Protein AF-A0A9W4T0S7-F1 (afdb_monomer_lite)

Sequence (302 aa):
MSDDDVAVQFTYEDWLTEDKSKLLFKGKTYNGCEIVIKFTQRYNVKAHHLCAKKNFAQKLFYVSNINLGGWYMIVMKYINVETLQTANITKEEYDVLKNIQEAIDTLHTNDIIFGDLHSLNIMIEKVHGKLQVMLIDFGWAGIHQKDCYTPIINPEIKWASGAEGNALIHKDHDLHWLELSGNFSCQEALELEEETSDCHLEALEVAKQWRIRQSKEKDDNLEKALKQIELLENVVSQQNYLADKQLQELPTLPKKENKYKLLTNKVKNRIKSNNDYNDIAYICVECKKALDDNALPYCSDC

Secondary structure (DSSP, 8-state):
--STT----EEEEEESSS-GGG-EEEEEETTS-EEEEEEES---HHHHHHHHHTTSSPPEEEE-SS-SSS-EEEEEE-----BTTT---SSSHHHHHHHHHHHHHHHHTTTEE----SGGGEEEEEETTEEEEEE--TTS-EETTTSB--S---TTS-PPTT--TTPBP-HHHHHHHHHHHHHHHHHHHHHHHTTTHHHHHHHHHHHHHHHHHHHHHHHHHHHHHHHHHHHHHHHHHHHHHHHTTT----PPPPTTHHHHHHHHHHHHHHHHS-----------THHHHHHHTT-----TT-

pLDDT: mean 71.04, std 23.52, range [30.84, 98.12]

Foldseek 3Di:
DDPAPDDFAKDWDAAPDPPCVQQWTWIATPVGFIKIKGKDLAADPVLQVLCVVVPQAFAWDDWDPDCPVSIIITITGDDPFDFQVPDDDDPCLVVVLVLLVVSLVSQVVVQKGQLPDDRRQWTWDQDPNHIHIHGHDSRQIDGAQPDFGAQDDDPVDPFDVQNHRRGGDHSVRSVVRSVVSVVVVVVVVVVVVVVVVVVVVVVVVVVVVVVVVVVVVVVVVVVVVVVVVVVVVVVVVVVVVVVVVPDDDDDDDDPCPVVVVVVVVVVVVVVVPPPDPDDDDDDDPVVVVCVVVVHDDPDPPD

Structure (mmCIF, N/CA/C/O backbone):
data_AF-A0A9W4T0S7-F1
#
_entry.id   AF-A0A9W4T0S7-F1
#
loop_
_atom_site.group_PDB
_atom_site.id
_atom_site.type_symbol
_atom_site.label_atom_id
_atom_site.label_alt_id
_atom_site.label_comp_id
_atom_site.label_asym_id
_atom_site.label_entity_id
_atom_site.label_seq_id
_atom_site.pdbx_PDB_ins_code
_atom_site.Cartn_x
_atom_site.Cartn_y
_atom_site.Cartn_z
_atom_site.occupancy
_atom_site.B_iso_or_equiv
_atom_site.auth_seq_id
_atom_site.auth_comp_id
_atom_site.auth_asym_id
_atom_site.auth_atom_id
_atom_site.pdbx_PDB_model_num
ATOM 1 N N . MET A 1 1 ? -9.559 -14.571 -24.838 1.00 30.84 1 MET A N 1
ATOM 2 C CA . MET A 1 1 ? -9.141 -13.224 -25.267 1.00 30.84 1 MET A CA 1
ATOM 3 C C . MET A 1 1 ? -8.949 -12.453 -23.980 1.00 30.84 1 MET A C 1
ATOM 5 O O . MET A 1 1 ? -9.917 -12.333 -23.244 1.00 30.84 1 MET A O 1
ATOM 9 N N . SER A 1 2 ? -7.706 -12.157 -23.609 1.00 34.91 2 SER A N 1
ATOM 10 C CA . SER A 1 2 ? -7.388 -11.426 -22.381 1.00 34.91 2 SER A CA 1
ATOM 11 C C . SER A 1 2 ? -7.738 -9.949 -22.564 1.00 34.91 2 SER A C 1
ATOM 13 O O . SER A 1 2 ? -7.486 -9.394 -23.631 1.00 34.91 2 SER A O 1
ATOM 15 N N . ASP A 1 3 ? -8.312 -9.325 -21.538 1.00 41.59 3 ASP A N 1
ATOM 16 C CA . ASP A 1 3 ? -8.685 -7.898 -21.473 1.00 41.59 3 ASP A CA 1
ATOM 17 C C . ASP A 1 3 ? -7.467 -6.935 -21.474 1.00 41.59 3 ASP A C 1
ATOM 19 O O . ASP A 1 3 ? -7.583 -5.767 -21.108 1.00 41.59 3 ASP A O 1
ATOM 23 N N . ASP A 1 4 ? -6.282 -7.400 -21.878 1.00 44.47 4 ASP A N 1
ATOM 24 C CA . ASP A 1 4 ? -4.993 -6.800 -21.501 1.00 44.47 4 ASP A CA 1
ATOM 25 C C . ASP A 1 4 ? -4.430 -5.763 -22.494 1.00 44.47 4 ASP A C 1
ATOM 27 O O . ASP A 1 4 ? -3.321 -5.282 -22.292 1.00 44.47 4 ASP A O 1
ATOM 31 N N . ASP A 1 5 ? -5.178 -5.363 -23.528 1.00 51.50 5 ASP A N 1
ATOM 32 C CA . ASP A 1 5 ? -4.724 -4.372 -24.527 1.00 51.50 5 ASP A CA 1
ATOM 33 C C . ASP A 1 5 ? -5.717 -3.207 -24.707 1.00 51.50 5 ASP A C 1
ATOM 35 O O . ASP A 1 5 ? -5.972 -2.708 -25.807 1.00 51.50 5 ASP A O 1
ATOM 39 N N . VAL A 1 6 ? -6.311 -2.734 -23.608 1.00 64.44 6 VAL A N 1
ATOM 40 C CA . VAL A 1 6 ? -7.104 -1.498 -23.644 1.00 64.44 6 VAL A CA 1
ATOM 41 C C . VAL A 1 6 ? -6.156 -0.300 -23.658 1.00 64.44 6 VAL A C 1
ATOM 43 O O . VAL A 1 6 ? -5.566 0.066 -22.644 1.00 64.44 6 VAL A O 1
ATOM 46 N N . ALA A 1 7 ? -6.026 0.341 -24.820 1.00 74.50 7 ALA A N 1
ATOM 47 C CA . ALA A 1 7 ? -5.286 1.589 -24.948 1.00 74.50 7 ALA A CA 1
ATOM 48 C C . ALA A 1 7 ? -5.909 2.681 -24.056 1.00 74.50 7 ALA A C 1
ATOM 50 O O . ALA A 1 7 ? -7.060 3.080 -24.250 1.00 74.50 7 ALA A O 1
ATOM 51 N N . VAL A 1 8 ? -5.140 3.197 -23.093 1.00 80.44 8 VAL A N 1
ATOM 52 C CA . VAL A 1 8 ? -5.561 4.315 -22.238 1.00 80.44 8 VAL A CA 1
ATOM 53 C C . VAL A 1 8 ? -5.099 5.626 -22.875 1.00 80.44 8 VAL A C 1
ATOM 55 O O . VAL A 1 8 ? -3.912 5.938 -22.876 1.00 80.44 8 VAL A O 1
ATOM 58 N N . GLN A 1 9 ? -6.038 6.399 -23.425 1.00 90.81 9 GLN A N 1
ATOM 59 C CA . GLN A 1 9 ? -5.768 7.727 -23.990 1.00 90.81 9 GLN A CA 1
ATOM 60 C C . GLN A 1 9 ? -5.978 8.820 -22.938 1.00 90.81 9 GLN A C 1
ATOM 62 O O . GLN A 1 9 ? -7.044 8.904 -22.319 1.00 90.81 9 GLN A O 1
ATOM 67 N N . PHE A 1 10 ? -4.966 9.664 -22.743 1.00 93.75 10 PHE A N 1
ATOM 68 C CA . PHE A 1 10 ? -4.975 10.722 -21.736 1.00 93.75 10 PHE A CA 1
ATOM 69 C C . PHE A 1 10 ? -4.080 11.907 -22.114 1.00 93.75 10 PHE A C 1
ATOM 71 O O . PHE A 1 10 ? -3.262 11.826 -23.030 1.00 93.75 10 PHE A O 1
ATOM 78 N N . THR A 1 11 ? -4.242 13.011 -21.388 1.00 95.06 11 THR A N 1
ATOM 79 C CA . THR A 1 11 ? -3.363 14.184 -21.413 1.00 95.06 11 THR A CA 1
ATOM 80 C C . THR A 1 11 ? -2.713 14.389 -20.047 1.00 95.06 11 THR A C 1
ATOM 82 O O . THR A 1 11 ? -3.340 14.133 -19.018 1.00 95.06 11 THR A O 1
ATOM 85 N N . TYR A 1 12 ? -1.470 14.870 -20.035 1.00 95.44 12 TYR A N 1
ATOM 86 C CA . TYR A 1 12 ? -0.822 15.365 -18.818 1.00 95.44 12 TYR A CA 1
ATOM 87 C C . TYR A 1 12 ? -1.411 16.726 -18.439 1.00 95.44 12 TYR A C 1
ATOM 89 O O . TYR A 1 12 ? -1.651 17.548 -19.323 1.00 95.44 12 TYR A O 1
ATOM 97 N N . GLU A 1 13 ? -1.638 16.952 -17.147 1.00 93.69 13 GLU A N 1
ATOM 98 C CA . GLU A 1 13 ? -2.095 18.242 -16.619 1.00 93.69 13 GLU A CA 1
ATOM 99 C C . GLU A 1 13 ? -0.954 18.956 -15.889 1.00 93.69 13 GLU A C 1
ATOM 101 O O . GLU A 1 13 ? -0.558 20.041 -16.305 1.00 93.69 13 GLU A O 1
ATOM 106 N N . ASP A 1 14 ? -0.389 18.334 -14.848 1.00 94.12 14 ASP A N 1
ATOM 107 C CA . ASP A 1 14 ? 0.721 18.898 -14.069 1.00 94.12 14 ASP A CA 1
ATOM 108 C C . ASP A 1 14 ? 1.488 17.804 -13.298 1.00 94.12 14 ASP A C 1
ATOM 110 O O . ASP A 1 14 ? 1.123 16.623 -13.311 1.00 94.12 14 ASP A O 1
ATOM 114 N N . TRP A 1 15 ? 2.556 18.187 -12.604 1.00 95.50 15 TRP A N 1
ATOM 115 C CA . TRP A 1 15 ? 3.200 17.375 -11.577 1.00 95.50 15 TRP A CA 1
ATOM 116 C C . TRP A 1 15 ? 2.245 17.146 -10.405 1.00 95.50 15 TRP A C 1
ATOM 118 O O . TRP A 1 15 ? 1.549 18.055 -9.963 1.00 95.50 15 TRP A O 1
ATOM 128 N N . LEU A 1 16 ? 2.224 15.922 -9.875 1.00 90.81 16 LEU A N 1
ATOM 129 C CA . LEU A 1 16 ? 1.388 15.602 -8.714 1.00 90.81 16 LEU A CA 1
ATOM 130 C C . LEU A 1 16 ? 2.001 16.111 -7.398 1.00 90.81 16 LEU A C 1
ATOM 132 O O . LEU A 1 16 ? 1.306 16.276 -6.403 1.00 90.81 16 LEU A O 1
ATOM 136 N N . THR A 1 17 ? 3.316 16.314 -7.383 1.00 86.94 17 THR A N 1
ATOM 137 C CA . THR A 1 17 ? 4.097 16.700 -6.208 1.00 86.94 17 THR A CA 1
ATOM 138 C C . THR A 1 17 ? 5.183 17.689 -6.613 1.00 86.94 17 THR A C 1
ATOM 140 O O . THR A 1 17 ? 5.675 17.655 -7.742 1.00 86.94 17 THR A O 1
ATOM 143 N N . GLU A 1 18 ? 5.575 18.559 -5.684 1.00 88.56 18 GLU A N 1
ATOM 144 C CA . GLU A 1 18 ? 6.704 19.475 -5.868 1.00 88.56 18 GLU A CA 1
ATOM 145 C C . GLU A 1 18 ? 8.039 18.726 -6.016 1.00 88.56 18 GLU A C 1
ATOM 147 O O . GLU A 1 18 ? 8.942 19.191 -6.717 1.00 88.56 18 GLU A O 1
ATOM 152 N N . ASP A 1 19 ? 8.151 17.535 -5.416 1.00 86.81 19 ASP A N 1
ATOM 153 C CA . ASP A 1 19 ? 9.318 16.668 -5.553 1.00 86.81 19 ASP A CA 1
ATOM 154 C C . AS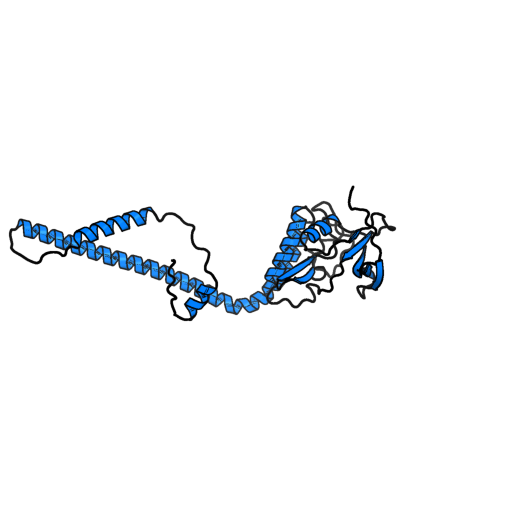P A 1 19 ? 9.303 15.928 -6.898 1.00 86.81 19 ASP A C 1
ATOM 156 O O . ASP A 1 19 ? 8.831 14.795 -7.046 1.00 86.81 19 ASP A O 1
ATOM 160 N N . LYS A 1 20 ? 9.883 16.583 -7.902 1.00 88.69 20 LYS A N 1
ATOM 161 C CA . LYS A 1 20 ? 9.979 16.066 -9.272 1.00 88.69 20 LYS A CA 1
ATOM 162 C C . LYS A 1 20 ? 10.812 14.788 -9.393 1.00 88.69 20 LYS A C 1
ATOM 164 O O . LYS A 1 20 ? 10.709 14.113 -10.417 1.00 88.69 20 LYS A O 1
ATOM 169 N N . SER A 1 21 ? 11.598 14.414 -8.377 1.00 86.19 21 SER A N 1
ATOM 170 C CA . SER A 1 21 ? 12.357 13.157 -8.394 1.00 86.19 21 SER A CA 1
ATOM 171 C C . SER A 1 21 ? 11.451 11.920 -8.351 1.00 86.19 21 SER A C 1
ATOM 173 O O . SER A 1 21 ? 11.836 10.862 -8.848 1.00 86.19 21 SER A O 1
ATOM 175 N N . LYS A 1 22 ? 10.214 12.061 -7.850 1.00 85.88 22 LYS A N 1
ATOM 176 C CA . LYS A 1 22 ? 9.231 10.9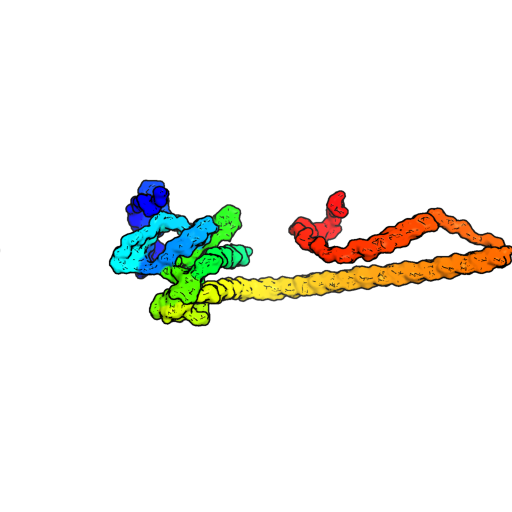68 -7.766 1.00 85.88 22 LYS A CA 1
ATOM 177 C C . LYS A 1 22 ? 8.596 10.590 -9.105 1.00 85.88 22 LYS A C 1
ATOM 179 O O . LYS A 1 22 ? 7.952 9.546 -9.182 1.00 85.88 22 LYS A O 1
ATOM 184 N N . LEU A 1 23 ? 8.749 11.426 -10.140 1.00 93.25 23 LEU A N 1
ATOM 185 C CA . LEU A 1 23 ? 8.193 11.206 -11.484 1.00 93.25 23 LEU A CA 1
ATOM 186 C C . LEU A 1 23 ? 6.692 10.849 -11.470 1.00 93.25 23 LEU A C 1
ATOM 188 O O . LEU A 1 23 ? 6.244 9.916 -12.145 1.00 93.25 23 LEU A O 1
ATOM 192 N N . LEU A 1 24 ? 5.931 11.603 -10.672 1.00 94.38 24 LEU A N 1
ATOM 193 C CA . LEU A 1 24 ? 4.484 11.484 -10.517 1.00 94.38 24 LEU A CA 1
ATOM 194 C C . LEU A 1 24 ? 3.778 12.669 -11.174 1.00 94.38 24 LEU A C 1
ATOM 196 O O . LEU A 1 24 ? 4.042 13.827 -10.845 1.00 94.38 24 LEU A O 1
ATOM 200 N N . PHE A 1 25 ? 2.833 12.366 -12.054 1.00 95.88 25 PHE A N 1
ATOM 201 C CA . PHE A 1 25 ? 2.077 13.348 -12.820 1.00 95.88 25 PHE A CA 1
ATOM 202 C C . PHE A 1 25 ? 0.582 13.139 -12.617 1.00 95.88 25 PHE A C 1
ATOM 204 O O . PHE A 1 25 ? 0.107 12.003 -12.550 1.00 95.88 25 PHE A O 1
ATOM 211 N N . LYS A 1 26 ? -0.161 14.241 -12.572 1.00 96.25 26 LYS A N 1
ATOM 212 C CA . LYS A 1 26 ? -1.612 14.240 -12.704 1.00 96.25 26 LYS A CA 1
ATOM 213 C C . LYS A 1 26 ? -1.974 14.346 -14.182 1.00 96.25 26 LYS A C 1
ATOM 215 O O . LYS A 1 26 ? -1.338 15.070 -14.952 1.00 96.25 26 LYS A O 1
ATOM 220 N N . GLY A 1 27 ? -3.001 13.617 -14.586 1.00 96.38 27 GLY A N 1
ATOM 221 C CA . GLY A 1 27 ? -3.538 13.701 -15.931 1.00 96.38 27 GLY A CA 1
ATOM 222 C C . GLY A 1 27 ? -5.023 13.408 -15.973 1.00 96.38 27 GLY A C 1
ATOM 223 O O . GLY A 1 27 ? -5.659 13.087 -14.965 1.00 96.38 27 GLY A O 1
ATOM 224 N N . LYS A 1 28 ? -5.564 13.468 -17.184 1.00 96.31 28 LYS A N 1
ATOM 225 C CA . LYS A 1 28 ? -6.975 13.219 -17.441 1.00 96.31 28 LYS A CA 1
ATOM 226 C C . LYS A 1 28 ? -7.145 12.375 -18.688 1.00 96.31 28 LYS A C 1
ATOM 228 O O . LYS A 1 28 ? -6.586 12.655 -19.745 1.00 96.31 28 LYS A O 1
ATOM 233 N N . THR A 1 29 ? -7.912 11.309 -18.548 1.00 93.12 29 THR A N 1
ATOM 234 C CA . THR A 1 29 ? -8.311 10.449 -19.666 1.00 93.12 29 THR A CA 1
ATOM 235 C C . THR A 1 29 ? -9.334 11.155 -20.554 1.00 93.12 29 THR A C 1
ATOM 237 O O . THR A 1 29 ? -10.031 12.072 -20.117 1.00 93.12 29 THR A O 1
ATOM 240 N N . TYR A 1 30 ? -9.463 10.726 -21.810 1.00 89.62 30 TYR A N 1
ATOM 241 C CA . TYR A 1 30 ? -10.347 11.398 -22.779 1.00 89.62 30 TYR A CA 1
ATOM 242 C C . TYR A 1 30 ? -11.839 11.271 -22.428 1.00 89.62 30 TYR A C 1
ATOM 244 O O . TYR A 1 30 ? -12.646 12.094 -22.850 1.00 89.62 30 TYR A O 1
ATOM 252 N N . ASN A 1 31 ? -12.209 10.279 -21.614 1.00 88.50 31 ASN A N 1
ATOM 253 C CA . ASN A 1 31 ? -13.557 10.139 -21.056 1.00 88.50 31 ASN A CA 1
ATOM 254 C C . ASN A 1 31 ? -13.765 10.954 -19.758 1.00 88.50 31 ASN A C 1
ATOM 256 O O . ASN A 1 31 ? -14.828 10.874 -19.147 1.00 88.50 31 ASN A O 1
ATOM 260 N N . GLY A 1 32 ? -12.767 11.736 -19.338 1.00 89.81 32 GLY A N 1
ATOM 261 C CA . GLY A 1 32 ? -12.852 12.670 -18.225 1.00 89.81 32 GLY A CA 1
ATOM 262 C C . GLY A 1 32 ? -12.420 12.131 -16.860 1.00 89.81 32 GLY A C 1
ATOM 263 O O . GLY A 1 32 ? -12.492 12.892 -15.897 1.00 89.81 32 GLY A O 1
ATOM 264 N N . CYS A 1 33 ? -11.955 10.883 -16.739 1.00 92.94 33 CYS A N 1
ATOM 265 C CA . CYS A 1 33 ? -11.436 10.374 -15.465 1.00 92.94 33 CYS A CA 1
ATOM 266 C C . CYS A 1 33 ? -10.054 10.964 -15.144 1.00 92.94 33 CYS A C 1
ATOM 268 O O . CYS A 1 33 ? -9.141 10.889 -15.973 1.00 92.94 33 CYS A O 1
ATOM 270 N N . GLU A 1 34 ? -9.894 11.490 -13.929 1.00 96.75 34 GLU A N 1
ATOM 271 C CA . GLU A 1 34 ? -8.599 11.920 -13.398 1.00 96.75 34 GLU A CA 1
ATOM 272 C C . GLU A 1 34 ? -7.717 10.710 -13.056 1.00 96.75 34 GLU A C 1
ATOM 274 O O . GLU A 1 34 ? -8.176 9.701 -12.504 1.00 96.75 34 GLU A O 1
ATOM 279 N N . ILE A 1 35 ? -6.433 10.814 -13.390 1.00 96.44 35 ILE A N 1
ATOM 280 C CA . ILE A 1 35 ? -5.452 9.737 -13.266 1.00 96.44 35 ILE A CA 1
ATOM 281 C C . ILE A 1 35 ? -4.129 10.237 -12.691 1.00 96.44 35 ILE A C 1
ATOM 283 O O . ILE A 1 35 ? -3.772 11.408 -12.813 1.00 96.44 35 ILE A O 1
ATOM 287 N N . VAL A 1 36 ? -3.392 9.302 -12.101 1.00 96.50 36 VAL A N 1
ATOM 288 C CA . VAL A 1 36 ? -1.980 9.443 -11.756 1.00 96.50 36 VAL A CA 1
ATOM 289 C C . VAL A 1 36 ? -1.162 8.640 -12.756 1.00 96.50 36 VAL A C 1
ATOM 291 O O . VAL A 1 36 ? -1.469 7.475 -13.021 1.00 96.50 36 VAL A O 1
ATOM 294 N N . ILE A 1 37 ? -0.110 9.260 -13.282 1.00 94.81 37 ILE A N 1
ATOM 295 C CA . ILE A 1 37 ? 0.901 8.625 -14.120 1.00 94.81 37 ILE A CA 1
ATOM 296 C C . ILE A 1 37 ? 2.207 8.597 -13.326 1.00 94.81 37 ILE A C 1
ATOM 298 O O . ILE A 1 37 ? 2.734 9.647 -12.961 1.00 94.81 37 ILE A O 1
ATOM 302 N N . LYS A 1 38 ? 2.723 7.398 -13.051 1.00 93.81 38 LYS A N 1
ATOM 303 C CA . LYS A 1 38 ? 3.994 7.174 -12.354 1.00 93.81 38 LYS A CA 1
ATOM 304 C C . LYS A 1 38 ? 5.006 6.549 -13.300 1.00 93.81 38 LYS A C 1
ATOM 306 O O . LYS A 1 38 ? 4.682 5.568 -13.966 1.00 93.81 38 LYS A O 1
ATOM 311 N N . PHE A 1 39 ? 6.239 7.042 -13.277 1.00 92.62 39 PHE A N 1
ATOM 312 C CA . PHE A 1 39 ? 7.377 6.323 -13.843 1.00 92.62 39 PHE A CA 1
ATOM 313 C C . PHE A 1 39 ? 8.221 5.715 -12.726 1.00 92.62 39 PHE A C 1
ATOM 315 O O . PHE A 1 39 ? 8.595 6.397 -11.778 1.00 92.62 39 PHE A O 1
ATOM 322 N N . THR A 1 40 ? 8.512 4.420 -12.820 1.00 91.12 40 THR A N 1
ATOM 323 C CA . THR A 1 40 ? 9.317 3.705 -11.819 1.00 91.12 40 THR A CA 1
ATOM 324 C C . THR A 1 40 ? 10.133 2.581 -12.443 1.00 91.12 40 THR A C 1
ATOM 326 O O . THR A 1 40 ? 9.717 1.993 -13.434 1.00 91.12 40 THR A O 1
ATOM 329 N N . GLN A 1 41 ? 11.284 2.247 -11.863 1.00 89.19 41 GLN A N 1
ATOM 330 C CA . GLN A 1 41 ? 12.121 1.130 -12.325 1.00 89.19 41 GLN A CA 1
ATOM 331 C C . GLN A 1 41 ? 11.678 -0.225 -11.763 1.00 89.19 41 GLN A C 1
ATOM 333 O O . GLN A 1 41 ? 12.014 -1.276 -12.306 1.00 89.19 41 GLN A O 1
ATOM 338 N N . ARG A 1 42 ? 10.919 -0.213 -10.664 1.00 88.94 42 ARG A N 1
ATOM 339 C CA . ARG A 1 42 ? 10.386 -1.407 -10.001 1.00 88.94 42 ARG A CA 1
ATOM 340 C C . ARG A 1 42 ? 8.912 -1.191 -9.700 1.00 88.94 42 ARG A C 1
ATOM 342 O O . ARG A 1 42 ? 8.520 -0.108 -9.262 1.00 88.94 42 ARG A O 1
ATOM 349 N N . TYR A 1 43 ? 8.096 -2.208 -9.961 1.00 92.25 43 TYR A N 1
ATOM 350 C CA . TYR A 1 43 ? 6.681 -2.173 -9.620 1.00 92.25 43 TYR A CA 1
ATOM 351 C C . TYR A 1 43 ? 6.086 -3.570 -9.495 1.00 92.25 43 TYR A C 1
ATOM 353 O O . TYR A 1 43 ? 6.139 -4.363 -10.437 1.00 92.25 43 TYR A O 1
ATOM 361 N N . ASN A 1 44 ? 5.473 -3.869 -8.353 1.00 94.75 44 ASN A N 1
ATOM 362 C CA . ASN A 1 44 ? 4.805 -5.143 -8.141 1.00 94.75 44 ASN A CA 1
ATOM 363 C C . ASN A 1 44 ? 3.328 -5.069 -8.556 1.00 94.75 44 ASN A C 1
ATOM 365 O O . ASN A 1 44 ? 2.432 -4.774 -7.763 1.00 94.75 44 ASN A O 1
ATOM 369 N N . VAL A 1 45 ? 3.073 -5.365 -9.831 1.00 94.44 45 VAL A N 1
ATOM 370 C CA . VAL A 1 45 ? 1.726 -5.346 -10.431 1.00 94.44 45 VAL A CA 1
ATOM 371 C C . VAL A 1 45 ? 0.781 -6.335 -9.738 1.00 94.44 45 VAL A C 1
ATOM 373 O O . VAL A 1 45 ? -0.391 -6.031 -9.515 1.00 94.44 45 VAL A O 1
ATOM 376 N N . LYS A 1 46 ? 1.291 -7.512 -9.344 1.00 96.25 46 LYS A N 1
ATOM 377 C CA . LYS A 1 46 ? 0.504 -8.538 -8.645 1.00 96.25 46 LYS A CA 1
ATOM 378 C C . LYS A 1 46 ? 0.038 -8.038 -7.275 1.00 96.25 46 LYS A C 1
ATOM 380 O O . LYS A 1 46 ? -1.141 -8.191 -6.964 1.00 96.25 46 LYS A O 1
ATOM 385 N N . ALA A 1 47 ? 0.933 -7.427 -6.496 1.00 97.69 47 ALA A N 1
ATOM 386 C CA . ALA A 1 47 ? 0.611 -6.831 -5.200 1.00 97.69 47 ALA A CA 1
ATOM 387 C C . ALA A 1 47 ? -0.490 -5.773 -5.339 1.00 97.69 47 ALA A C 1
ATOM 389 O O . ALA A 1 47 ? -1.524 -5.865 -4.677 1.00 97.69 47 ALA A O 1
ATOM 390 N N . HIS A 1 48 ? -0.318 -4.844 -6.287 1.00 97.56 48 HIS A N 1
ATOM 391 C CA . HIS A 1 48 ? -1.308 -3.807 -6.559 1.00 97.56 48 HIS A CA 1
ATOM 392 C C . HIS A 1 48 ? -2.675 -4.416 -6.886 1.00 97.56 48 HIS A C 1
ATOM 394 O O . HIS A 1 48 ? -3.675 -4.054 -6.272 1.00 97.56 48 HIS A O 1
ATOM 400 N N . HIS A 1 49 ? -2.748 -5.369 -7.821 1.00 96.56 49 HIS A N 1
ATOM 401 C CA . HIS A 1 49 ? -4.023 -5.985 -8.194 1.00 96.56 49 HIS A CA 1
ATOM 402 C C . HIS A 1 49 ? -4.704 -6.723 -7.039 1.00 96.56 49 HIS A C 1
ATOM 404 O O . HIS A 1 49 ? -5.932 -6.688 -6.952 1.00 96.56 49 HIS A O 1
ATOM 410 N N . LEU A 1 50 ? -3.944 -7.396 -6.171 1.00 97.62 50 LEU A N 1
ATOM 411 C CA . LEU A 1 50 ? -4.497 -8.071 -4.994 1.00 97.62 50 LEU A CA 1
ATOM 412 C C . LEU A 1 50 ? -5.149 -7.068 -4.037 1.00 97.62 50 LEU A C 1
ATOM 414 O O . LEU A 1 50 ? -6.293 -7.279 -3.631 1.00 97.62 50 LEU A O 1
ATOM 418 N N . CYS A 1 51 ? -4.469 -5.958 -3.747 1.00 97.56 51 CYS A N 1
ATOM 419 C CA . CYS A 1 51 ? -5.009 -4.888 -2.912 1.00 97.56 51 CYS A CA 1
ATOM 420 C C . CYS A 1 51 ? -6.206 -4.196 -3.583 1.00 97.56 51 CYS A C 1
ATOM 422 O O . CYS A 1 51 ? -7.261 -4.061 -2.966 1.00 97.56 51 CYS A O 1
ATOM 424 N N . ALA A 1 52 ? -6.099 -3.833 -4.865 1.00 96.50 52 ALA A N 1
ATOM 425 C CA . ALA A 1 52 ? -7.155 -3.131 -5.597 1.00 96.50 52 ALA A CA 1
ATOM 426 C C . ALA A 1 52 ? -8.451 -3.951 -5.693 1.00 96.50 52 ALA A C 1
ATOM 428 O O . ALA A 1 52 ? -9.539 -3.396 -5.570 1.00 96.50 52 ALA A O 1
ATOM 429 N N . LYS A 1 53 ? -8.362 -5.283 -5.836 1.00 96.25 53 LYS A N 1
ATOM 430 C CA . LYS A 1 53 ? -9.534 -6.182 -5.820 1.00 96.25 53 LYS A CA 1
ATOM 431 C C . LYS A 1 53 ? -10.326 -6.131 -4.511 1.00 96.25 53 LYS A C 1
ATOM 433 O O . LYS A 1 53 ? -11.516 -6.428 -4.524 1.00 96.25 53 LYS A O 1
ATOM 438 N N . LYS A 1 54 ? -9.674 -5.773 -3.403 1.00 95.25 54 LYS A N 1
ATOM 439 C CA . LYS A 1 54 ? -10.294 -5.590 -2.084 1.00 95.25 54 LYS A CA 1
ATOM 440 C C . LYS A 1 54 ? -10.474 -4.116 -1.702 1.00 95.25 54 LYS A C 1
ATOM 442 O O . LYS A 1 54 ? -10.831 -3.826 -0.570 1.00 95.25 54 LYS A O 1
ATOM 447 N N . ASN A 1 55 ? -10.259 -3.195 -2.642 1.00 94.50 55 ASN A N 1
ATOM 448 C CA . ASN A 1 55 ? -10.274 -1.746 -2.430 1.00 94.50 55 ASN A CA 1
ATOM 449 C C . ASN A 1 55 ? -9.204 -1.215 -1.449 1.00 94.50 55 ASN A C 1
ATOM 451 O O . ASN A 1 55 ? -9.337 -0.103 -0.947 1.00 94.50 55 ASN A O 1
ATOM 455 N N . PHE A 1 56 ? -8.121 -1.966 -1.232 1.00 96.25 56 PHE A N 1
ATOM 456 C CA . PHE A 1 56 ? -6.936 -1.528 -0.480 1.00 96.25 56 PHE A CA 1
ATOM 457 C C . PHE A 1 56 ? -5.876 -0.859 -1.362 1.00 96.25 56 PHE A C 1
ATOM 459 O O . PHE A 1 56 ? -4.751 -0.643 -0.929 1.00 96.25 56 PHE A O 1
ATOM 466 N N . ALA A 1 57 ? -6.191 -0.579 -2.623 1.00 96.81 57 ALA A N 1
ATOM 467 C CA . ALA A 1 57 ? -5.351 0.195 -3.524 1.00 96.81 57 ALA A CA 1
ATOM 468 C C . ALA A 1 57 ? -6.229 0.899 -4.555 1.00 96.81 57 ALA A C 1
ATOM 470 O O . ALA A 1 57 ? -7.381 0.518 -4.788 1.00 96.81 57 ALA A O 1
ATOM 471 N N . GLN A 1 58 ? -5.654 1.908 -5.199 1.00 95.38 58 GLN A N 1
ATOM 472 C CA . GLN A 1 58 ? -6.287 2.610 -6.306 1.00 95.38 58 GLN A CA 1
ATOM 473 C C . GLN A 1 58 ? -6.595 1.646 -7.458 1.00 95.38 58 GLN A C 1
ATOM 475 O O . GLN A 1 58 ? -5.975 0.599 -7.626 1.00 95.38 58 GLN A O 1
ATOM 480 N N . LYS A 1 59 ? -7.564 2.000 -8.303 1.00 94.88 59 LYS A N 1
ATOM 481 C CA . LYS A 1 59 ? -7.801 1.223 -9.520 1.00 94.88 59 LYS A CA 1
ATOM 482 C C . LYS A 1 59 ? -6.622 1.407 -10.475 1.00 94.88 59 LYS A C 1
ATOM 484 O O . LYS A 1 59 ? -6.363 2.523 -10.923 1.00 94.88 59 LYS A O 1
ATOM 489 N N . LEU A 1 60 ? -5.968 0.308 -10.830 1.00 93.69 60 LEU A N 1
ATOM 490 C CA . LEU A 1 60 ? -4.940 0.276 -11.864 1.00 93.69 60 LEU A CA 1
ATOM 491 C C . LEU A 1 60 ? -5.595 0.280 -13.251 1.00 93.69 60 LEU A C 1
ATOM 493 O O . LEU A 1 60 ? -6.471 -0.542 -13.521 1.00 93.69 60 LEU A O 1
ATOM 497 N N . PHE A 1 61 ? -5.194 1.214 -14.112 1.00 92.12 61 PHE A N 1
ATOM 498 C CA . PHE A 1 61 ? -5.695 1.319 -15.485 1.00 92.12 61 PHE A CA 1
ATOM 499 C C . PHE A 1 61 ? -4.726 0.739 -16.505 1.00 92.12 61 PHE A C 1
ATOM 501 O O . PHE A 1 61 ? -5.171 0.130 -17.471 1.00 92.12 61 PHE A O 1
ATOM 508 N N . TYR A 1 62 ? -3.423 0.936 -16.308 1.00 91.44 62 TYR A N 1
ATOM 509 C CA . TYR A 1 62 ? -2.413 0.469 -17.249 1.00 91.44 62 TYR A CA 1
ATOM 510 C C . TYR A 1 62 ? -1.052 0.295 -16.578 1.00 91.44 62 TYR A C 1
ATOM 512 O O . TYR A 1 62 ? -0.682 1.049 -15.675 1.00 91.44 62 TYR A O 1
ATOM 520 N N . VAL A 1 63 ? -0.294 -0.683 -17.068 1.00 90.50 63 VAL A N 1
ATOM 521 C CA . VAL A 1 63 ? 1.123 -0.885 -16.768 1.00 90.50 63 VAL A CA 1
ATOM 522 C C . VAL A 1 63 ? 1.827 -1.128 -18.091 1.00 90.50 63 VAL A C 1
ATOM 524 O O . VAL A 1 63 ? 1.432 -2.019 -18.840 1.00 90.50 63 VAL A O 1
ATOM 527 N N . SER A 1 64 ? 2.875 -0.364 -18.389 1.00 87.69 64 SER A N 1
ATOM 528 C CA . SER A 1 64 ? 3.624 -0.572 -19.624 1.00 87.69 64 SER A CA 1
ATOM 529 C C . SER A 1 64 ? 4.311 -1.936 -19.630 1.00 87.69 64 SER A C 1
ATOM 531 O O . SER A 1 64 ? 5.118 -2.242 -18.753 1.00 87.69 64 SER A O 1
ATOM 533 N N . ASN A 1 65 ? 4.041 -2.717 -20.668 1.00 71.44 65 ASN A N 1
ATOM 534 C CA . ASN A 1 65 ? 4.713 -3.980 -20.975 1.00 71.44 65 ASN A CA 1
ATOM 535 C C . ASN A 1 65 ? 6.092 -3.786 -21.636 1.00 71.44 65 ASN A C 1
ATOM 537 O O . ASN A 1 65 ? 6.910 -4.704 -21.642 1.00 71.44 65 ASN A O 1
ATOM 541 N N . ILE A 1 66 ? 6.365 -2.597 -22.182 1.00 64.81 66 ILE A N 1
ATOM 542 C CA . ILE A 1 66 ? 7.648 -2.247 -22.792 1.00 64.81 66 ILE A CA 1
ATOM 543 C C . ILE A 1 66 ? 8.516 -1.552 -21.753 1.00 64.81 66 ILE A C 1
ATOM 545 O O . ILE A 1 66 ? 8.141 -0.528 -21.185 1.00 64.81 66 ILE A O 1
ATOM 549 N N . ASN A 1 67 ? 9.702 -2.113 -21.547 1.00 61.84 67 ASN A N 1
ATOM 550 C CA . ASN A 1 67 ? 10.738 -1.512 -20.734 1.00 61.84 67 ASN A CA 1
ATOM 551 C C . ASN A 1 67 ? 11.257 -0.236 -21.431 1.00 61.84 67 ASN A C 1
ATOM 553 O O . ASN A 1 67 ? 12.024 -0.320 -22.393 1.00 61.84 67 ASN A O 1
ATOM 557 N N . LEU A 1 68 ? 10.831 0.944 -20.970 1.00 72.56 68 LEU A N 1
ATOM 558 C CA . LEU A 1 68 ? 11.237 2.252 -21.501 1.00 72.56 68 LEU A CA 1
ATOM 559 C C . LEU A 1 68 ? 12.652 2.610 -21.013 1.00 72.56 68 LEU A C 1
ATOM 561 O O . LEU A 1 68 ? 12.849 3.573 -20.277 1.00 72.56 68 LEU A O 1
ATOM 565 N N . GLY A 1 69 ? 13.647 1.793 -21.366 1.00 77.25 69 GLY A N 1
ATOM 566 C CA . GLY A 1 69 ? 15.039 2.005 -20.950 1.00 77.25 69 GLY A CA 1
ATOM 567 C C . GLY A 1 69 ? 15.282 1.807 -19.447 1.00 77.25 69 GLY A C 1
ATOM 568 O O . GLY A 1 69 ? 16.044 2.545 -18.836 1.00 77.25 69 GLY A O 1
ATOM 569 N N . GLY A 1 70 ? 14.622 0.828 -18.840 1.00 83.25 70 GLY A N 1
ATOM 570 C CA . GLY A 1 70 ? 14.676 0.490 -17.412 1.00 83.25 70 GLY A CA 1
ATOM 571 C C . GLY A 1 70 ? 13.421 0.880 -16.627 1.00 83.25 70 GLY A C 1
ATOM 572 O O . GLY A 1 70 ? 13.353 0.587 -15.438 1.00 83.25 70 GLY A O 1
ATOM 573 N N . TRP A 1 71 ? 12.452 1.545 -17.262 1.00 89.19 71 TRP A N 1
ATOM 574 C CA . TRP A 1 71 ? 11.317 2.175 -16.592 1.00 89.19 71 TRP A CA 1
ATOM 575 C C . TRP A 1 71 ? 9.973 1.604 -17.035 1.00 89.19 71 TRP A C 1
ATOM 577 O O . TRP A 1 71 ? 9.751 1.305 -18.210 1.00 89.19 71 TRP A O 1
ATOM 587 N N . TYR A 1 72 ? 9.060 1.541 -16.074 1.00 89.06 72 TYR A N 1
ATOM 588 C CA . TYR A 1 72 ? 7.650 1.249 -16.245 1.00 89.06 72 TYR A CA 1
ATOM 589 C C . TYR A 1 72 ? 6.839 2.533 -16.105 1.00 89.06 72 TYR A C 1
ATOM 591 O O . TYR A 1 72 ? 7.054 3.308 -15.172 1.00 89.06 72 TYR A O 1
ATOM 599 N N . MET A 1 73 ? 5.877 2.724 -17.002 1.00 92.44 73 MET A N 1
ATOM 600 C CA . MET A 1 73 ? 4.789 3.679 -16.842 1.00 92.44 73 MET A CA 1
ATOM 601 C C . MET A 1 73 ? 3.603 2.968 -16.198 1.00 92.44 73 MET A C 1
ATOM 603 O O . MET A 1 73 ? 3.098 1.977 -16.728 1.00 92.44 73 MET A O 1
ATOM 607 N N . ILE A 1 74 ? 3.135 3.511 -15.082 1.00 93.25 74 ILE A N 1
ATOM 608 C CA . ILE A 1 74 ? 1.966 3.032 -14.358 1.00 93.25 74 ILE A CA 1
ATOM 609 C C . ILE A 1 74 ? 0.891 4.111 -14.415 1.00 93.25 74 ILE A C 1
ATOM 611 O O . ILE A 1 74 ? 1.143 5.249 -14.024 1.00 93.25 74 ILE A O 1
ATOM 615 N N . VAL A 1 75 ? -0.308 3.755 -14.869 1.00 94.19 75 VAL A N 1
ATOM 616 C CA . VAL A 1 75 ? -1.471 4.647 -14.879 1.00 94.19 75 VAL A CA 1
ATOM 617 C C . VAL A 1 75 ? -2.524 4.089 -13.936 1.00 94.19 75 VAL A C 1
ATOM 619 O O . VAL A 1 75 ? -2.975 2.954 -14.093 1.00 94.19 75 VAL A O 1
ATOM 622 N N . MET A 1 76 ? -2.933 4.889 -12.959 1.00 95.88 76 MET A N 1
ATOM 623 C CA . MET A 1 76 ? -3.910 4.512 -11.937 1.00 95.88 76 MET A CA 1
ATOM 624 C C . MET A 1 76 ? -4.898 5.649 -11.678 1.00 95.88 76 MET A C 1
ATOM 626 O O . MET A 1 76 ? -4.677 6.788 -12.089 1.00 95.88 76 MET A O 1
ATOM 630 N N . LYS A 1 77 ? -6.022 5.343 -11.033 1.00 95.50 77 LYS A N 1
ATOM 631 C CA . LYS A 1 77 ? -7.038 6.336 -10.675 1.00 95.50 77 LYS A CA 1
ATOM 632 C C . LYS A 1 77 ? -6.469 7.360 -9.696 1.00 95.50 77 LYS A C 1
ATOM 634 O O . LYS A 1 77 ? -5.921 6.982 -8.666 1.00 95.50 77 LYS A O 1
ATOM 639 N N . TYR A 1 78 ? -6.670 8.642 -9.993 1.00 95.31 78 TYR A N 1
ATOM 640 C CA . TYR A 1 78 ? -6.413 9.701 -9.027 1.00 95.31 78 TYR A CA 1
ATOM 641 C C . TYR A 1 78 ? -7.523 9.734 -7.978 1.00 95.31 78 TYR A C 1
ATOM 643 O O . TYR A 1 78 ? -8.712 9.659 -8.301 1.00 95.31 78 TYR A O 1
ATOM 651 N N . ILE A 1 79 ? -7.118 9.830 -6.717 1.00 91.94 79 ILE A N 1
ATOM 652 C CA . ILE A 1 79 ? -8.011 9.999 -5.577 1.00 91.94 79 ILE A CA 1
ATOM 653 C C . ILE A 1 79 ? -7.483 11.197 -4.795 1.00 91.94 79 ILE A C 1
ATOM 655 O O . ILE A 1 79 ? -6.318 11.215 -4.402 1.00 91.94 79 ILE A O 1
ATOM 659 N N . ASN A 1 80 ? -8.330 12.208 -4.617 1.00 91.12 80 ASN A N 1
ATOM 660 C CA . ASN A 1 80 ? -7.977 13.421 -3.890 1.00 91.12 80 ASN A CA 1
ATOM 661 C C . ASN A 1 80 ? -8.254 13.234 -2.395 1.00 91.12 80 ASN A C 1
ATOM 663 O O . ASN A 1 80 ? -9.305 13.645 -1.901 1.00 91.12 80 ASN A O 1
ATOM 667 N N . VAL A 1 81 ? -7.341 12.549 -1.711 1.00 88.75 81 VAL A N 1
ATOM 668 C CA . VAL A 1 81 ? -7.419 12.258 -0.275 1.00 88.75 81 VAL A CA 1
ATOM 669 C C . VAL A 1 81 ? -6.068 12.467 0.396 1.00 88.75 81 VAL A C 1
ATOM 671 O O . VAL A 1 81 ? -5.024 12.475 -0.259 1.00 88.75 81 VAL A O 1
ATOM 674 N N . GLU A 1 82 ? -6.108 12.632 1.711 1.00 87.62 82 GLU A N 1
ATOM 675 C CA . GLU A 1 82 ? -4.928 12.793 2.551 1.00 87.62 82 GLU A CA 1
ATOM 676 C C . GLU A 1 82 ? -4.204 11.457 2.767 1.00 87.62 82 GLU A C 1
ATOM 678 O O . GLU A 1 82 ? -4.787 10.369 2.663 1.00 87.62 82 GLU A O 1
ATOM 683 N N . THR A 1 83 ? -2.910 11.542 3.077 1.00 88.69 83 THR A N 1
ATOM 684 C CA . THR A 1 83 ? -2.156 10.396 3.589 1.00 88.69 83 THR A CA 1
ATOM 685 C C . THR A 1 83 ? -2.367 10.273 5.094 1.00 88.69 83 THR A C 1
ATOM 687 O O . THR A 1 83 ? -2.734 11.242 5.760 1.00 88.69 83 THR A O 1
ATOM 690 N N . LEU A 1 84 ? -2.082 9.100 5.659 1.00 85.94 84 LEU A N 1
ATOM 691 C CA . LEU A 1 84 ? -2.127 8.889 7.105 1.00 85.94 84 LEU A CA 1
ATOM 692 C C . LEU A 1 84 ? -1.196 9.859 7.851 1.00 85.94 84 LEU A C 1
ATOM 694 O O . LEU A 1 84 ? -1.478 10.209 8.986 1.00 85.94 84 LEU A O 1
ATOM 698 N N . GLN A 1 85 ? -0.115 10.332 7.222 1.00 84.69 85 GLN A N 1
ATOM 699 C CA . GLN A 1 85 ? 0.780 11.310 7.847 1.00 84.69 85 GLN A CA 1
ATOM 700 C C . GLN A 1 85 ? 0.097 12.660 8.119 1.00 84.69 85 GLN A C 1
ATOM 702 O O . GLN A 1 85 ? 0.428 13.323 9.097 1.00 84.69 85 GLN A O 1
ATOM 707 N N . THR A 1 86 ? -0.796 13.098 7.230 1.00 83.88 86 THR A N 1
ATOM 708 C CA . THR A 1 86 ? -1.433 14.422 7.311 1.00 83.88 86 THR A CA 1
ATOM 709 C C . THR A 1 86 ? -2.854 14.367 7.859 1.00 83.88 86 THR A C 1
ATOM 711 O O . THR A 1 86 ? -3.375 15.394 8.285 1.00 83.88 86 THR A O 1
ATOM 714 N N . ALA A 1 87 ? -3.485 13.194 7.826 1.00 81.50 87 ALA A N 1
ATOM 715 C CA . ALA A 1 87 ? -4.848 13.005 8.290 1.00 81.50 87 ALA A CA 1
ATOM 716 C C . ALA A 1 87 ? -4.944 13.145 9.818 1.00 81.50 87 ALA A C 1
ATOM 718 O O . ALA A 1 87 ? -4.142 12.587 10.562 1.00 81.50 87 ALA A O 1
ATOM 719 N N . ASN A 1 88 ? -5.972 13.849 10.292 1.00 77.69 88 ASN A N 1
ATOM 720 C CA . ASN A 1 88 ? -6.279 13.960 11.719 1.00 77.69 88 ASN A CA 1
ATOM 721 C C . ASN A 1 88 ? -7.283 12.871 12.129 1.00 77.69 88 ASN A C 1
ATOM 723 O O . ASN A 1 88 ? -8.494 13.039 11.952 1.00 77.69 88 ASN A O 1
ATOM 727 N N . ILE A 1 89 ? -6.780 11.749 12.642 1.00 67.56 89 ILE A N 1
ATOM 728 C CA . ILE A 1 89 ? -7.574 10.567 12.990 1.00 67.56 89 ILE A CA 1
ATOM 729 C C . ILE A 1 89 ? -7.374 10.304 14.472 1.00 67.56 89 ILE A C 1
ATOM 731 O O . ILE A 1 89 ? -6.342 9.796 14.858 1.00 67.56 89 ILE A O 1
ATOM 735 N N . THR A 1 90 ? -8.349 10.671 15.299 1.00 65.44 90 THR A N 1
ATOM 736 C CA . THR A 1 90 ? -8.237 10.526 16.765 1.00 65.44 90 THR A CA 1
ATOM 737 C C . THR A 1 90 ? -9.260 9.559 17.352 1.00 65.44 90 THR A C 1
ATOM 739 O O . THR A 1 90 ? -9.072 9.054 18.449 1.00 65.44 90 THR A O 1
ATOM 742 N N . LYS A 1 91 ? -10.374 9.283 16.657 1.00 60.75 91 LYS A N 1
ATOM 743 C CA . LYS A 1 91 ? -11.451 8.412 17.174 1.00 60.75 91 LYS A CA 1
ATOM 744 C C . LYS A 1 91 ? -11.580 7.087 16.434 1.00 60.75 91 LYS A C 1
ATOM 746 O O . LYS A 1 91 ? -12.220 6.169 16.934 1.00 60.75 91 LYS A O 1
ATOM 751 N N . GLU A 1 92 ? -10.998 6.993 15.245 1.00 67.38 92 GLU A N 1
ATOM 752 C CA . GLU A 1 92 ? -11.147 5.863 14.329 1.00 67.38 92 GLU A CA 1
ATOM 753 C C . GLU A 1 92 ? -9.817 5.130 14.061 1.00 67.38 92 GLU A C 1
ATOM 755 O O . GLU A 1 92 ? -9.727 4.322 13.138 1.00 67.38 92 GLU A O 1
ATOM 760 N N . GLU A 1 93 ? -8.780 5.389 14.864 1.00 69.12 93 GLU A N 1
ATOM 761 C CA . GLU A 1 93 ? -7.432 4.823 14.691 1.00 69.12 93 GLU A CA 1
ATOM 762 C C . GLU A 1 93 ? -7.424 3.292 14.692 1.00 69.12 93 GLU A C 1
ATOM 764 O O . GLU A 1 93 ? -6.763 2.669 13.860 1.00 69.12 93 GLU A O 1
ATOM 769 N N . TYR A 1 94 ? -8.221 2.674 15.568 1.00 68.75 94 TYR A N 1
ATOM 770 C CA . TYR A 1 94 ? -8.343 1.219 15.630 1.00 68.75 94 TYR A CA 1
ATOM 771 C C . TYR A 1 94 ? -8.866 0.623 14.315 1.00 68.75 94 TYR A C 1
ATOM 773 O O . TYR A 1 94 ? -8.334 -0.371 13.814 1.00 68.75 94 TYR A O 1
ATOM 781 N N . ASP A 1 95 ? -9.884 1.252 13.721 1.00 77.62 95 ASP A N 1
ATOM 782 C CA . ASP A 1 95 ? -10.441 0.809 12.443 1.00 77.62 95 ASP A CA 1
ATOM 783 C C . ASP A 1 95 ? -9.414 0.972 11.316 1.00 77.62 95 ASP A C 1
ATOM 785 O O . ASP A 1 95 ? -9.307 0.100 10.449 1.00 77.62 95 ASP A O 1
ATOM 789 N N . VAL A 1 96 ? -8.614 2.042 11.343 1.00 83.62 96 VAL A N 1
ATOM 790 C CA . VAL A 1 96 ? -7.526 2.268 10.382 1.00 83.62 96 VAL A CA 1
ATOM 791 C C . VAL A 1 96 ? -6.456 1.187 10.497 1.00 83.62 96 VAL A C 1
ATOM 793 O O . VAL A 1 96 ? -6.132 0.562 9.487 1.00 83.62 96 VAL A O 1
ATOM 796 N N . LEU A 1 97 ? -5.953 0.905 11.702 1.00 83.31 97 LEU A N 1
ATOM 797 C CA . LEU A 1 97 ? -4.950 -0.142 11.930 1.00 83.31 97 LEU A CA 1
ATOM 798 C C . LEU A 1 97 ? -5.452 -1.510 11.470 1.00 83.31 97 LEU A C 1
ATOM 800 O O . LEU A 1 97 ? -4.736 -2.231 10.775 1.00 83.31 97 LEU A O 1
ATOM 804 N N . LYS A 1 98 ? -6.712 -1.838 11.770 1.00 84.56 98 LYS A N 1
ATOM 805 C CA . LYS A 1 98 ? -7.340 -3.071 11.295 1.00 84.56 98 LYS A CA 1
ATOM 806 C C . LYS A 1 98 ? -7.396 -3.139 9.765 1.00 84.56 98 LYS A C 1
ATOM 808 O O . LYS A 1 98 ? -7.077 -4.177 9.194 1.00 84.56 98 LYS A O 1
ATOM 813 N N . ASN A 1 99 ? -7.759 -2.046 9.091 1.00 90.00 99 ASN A N 1
ATOM 814 C CA . ASN A 1 99 ? -7.781 -1.997 7.625 1.00 90.00 99 ASN A CA 1
ATOM 815 C C . ASN A 1 99 ? -6.371 -2.158 7.026 1.00 90.00 99 ASN A C 1
ATOM 817 O O . ASN A 1 99 ? -6.215 -2.854 6.022 1.00 90.00 99 ASN A O 1
ATOM 821 N N . ILE A 1 100 ? -5.345 -1.551 7.637 1.00 90.88 100 ILE A N 1
ATOM 822 C CA . ILE A 1 100 ? -3.947 -1.735 7.214 1.00 90.88 100 ILE A CA 1
ATOM 823 C C . ILE A 1 100 ? -3.551 -3.207 7.382 1.00 90.88 100 ILE A C 1
ATOM 825 O O . ILE A 1 100 ? -3.034 -3.800 6.437 1.00 90.88 100 ILE A O 1
ATOM 829 N N . GLN A 1 101 ? -3.846 -3.819 8.534 1.00 90.81 101 GLN A N 1
ATOM 830 C CA . GLN A 1 101 ? -3.565 -5.235 8.782 1.00 90.81 101 GLN A CA 1
ATOM 831 C C . GLN A 1 101 ? -4.228 -6.131 7.729 1.00 90.81 101 GLN A C 1
ATOM 833 O O . GLN A 1 101 ? -3.560 -6.967 7.132 1.00 90.81 101 GLN A O 1
ATOM 838 N N . GLU A 1 102 ? -5.508 -5.914 7.414 1.00 92.81 102 GLU A N 1
ATOM 839 C CA . GLU A 1 102 ? -6.218 -6.689 6.388 1.00 92.81 102 GLU A CA 1
ATOM 840 C C . GLU A 1 102 ? -5.600 -6.531 4.982 1.00 92.81 102 GLU A C 1
ATOM 842 O O . GLU A 1 102 ? -5.565 -7.488 4.188 1.00 92.81 102 GLU A O 1
ATOM 847 N N . ALA A 1 103 ? -5.093 -5.337 4.656 1.00 95.38 103 ALA A N 1
ATOM 848 C CA . ALA A 1 103 ? -4.374 -5.083 3.412 1.00 95.38 103 ALA A CA 1
ATOM 849 C C . ALA A 1 103 ? -3.041 -5.848 3.361 1.00 95.38 103 ALA A C 1
ATOM 851 O O . ALA A 1 103 ? -2.739 -6.484 2.346 1.00 95.38 103 ALA A O 1
ATOM 852 N N . ILE A 1 104 ? -2.282 -5.846 4.459 1.00 96.44 104 ILE A N 1
ATOM 853 C CA . ILE A 1 104 ? -1.011 -6.569 4.588 1.00 96.44 104 ILE A CA 1
ATOM 854 C C . ILE A 1 104 ? -1.228 -8.085 4.581 1.00 96.44 104 ILE A C 1
ATOM 856 O O . ILE A 1 104 ? -0.579 -8.786 3.804 1.00 96.44 104 ILE A O 1
ATOM 860 N N . ASP A 1 105 ? -2.215 -8.598 5.312 1.00 94.56 105 ASP A N 1
ATOM 861 C CA . ASP A 1 105 ? -2.578 -10.021 5.329 1.00 94.56 105 ASP A CA 1
ATOM 862 C C . ASP A 1 105 ? -2.938 -10.529 3.928 1.00 94.56 105 ASP A C 1
ATOM 864 O O . ASP A 1 105 ? -2.589 -11.649 3.532 1.00 94.56 105 ASP A O 1
ATOM 868 N N . THR A 1 106 ? -3.609 -9.687 3.134 1.00 97.12 106 THR A N 1
ATOM 869 C CA . THR A 1 106 ? -3.942 -9.991 1.737 1.00 97.12 106 THR A CA 1
ATOM 870 C C . THR A 1 106 ? -2.686 -10.226 0.892 1.00 97.12 106 THR A C 1
ATOM 872 O O . THR A 1 106 ? -2.675 -11.135 0.053 1.00 97.12 106 THR A O 1
ATOM 875 N N . LEU A 1 107 ? -1.621 -9.455 1.119 1.00 97.69 107 LEU A N 1
ATOM 876 C CA . LEU A 1 107 ? -0.331 -9.635 0.451 1.00 97.69 107 LEU A CA 1
ATOM 877 C C . LEU A 1 107 ? 0.429 -10.842 1.016 1.00 97.69 107 LEU A C 1
ATOM 879 O O . LEU A 1 107 ? 0.871 -11.701 0.248 1.00 97.69 107 LEU A O 1
ATOM 883 N N . HIS A 1 108 ? 0.503 -10.971 2.341 1.00 97.19 108 HIS A N 1
ATOM 884 C CA . HIS A 1 108 ? 1.270 -12.015 3.028 1.00 97.19 108 HIS A CA 1
ATOM 885 C C . HIS A 1 108 ? 0.738 -13.421 2.762 1.00 97.19 108 HIS A C 1
ATOM 887 O O . HIS A 1 108 ? 1.530 -14.359 2.651 1.00 97.19 108 HIS A O 1
ATOM 893 N N . THR A 1 109 ? -0.579 -13.573 2.589 1.00 96.88 109 THR A N 1
ATOM 894 C CA . THR A 1 109 ? -1.215 -14.840 2.171 1.00 96.88 109 THR A CA 1
ATOM 895 C C . THR A 1 109 ? -0.763 -15.279 0.770 1.00 96.88 109 THR A C 1
ATOM 897 O O . THR A 1 109 ? -0.863 -16.448 0.415 1.00 96.88 109 THR A O 1
ATOM 900 N N . ASN A 1 110 ? -0.244 -14.349 -0.036 1.00 96.56 110 ASN A N 1
ATOM 901 C CA . ASN A 1 110 ? 0.306 -14.595 -1.370 1.00 96.56 110 ASN A CA 1
ATOM 902 C C . ASN A 1 110 ? 1.847 -14.567 -1.395 1.00 96.56 110 ASN A C 1
ATOM 904 O O . ASN A 1 110 ? 2.424 -14.452 -2.481 1.00 96.56 110 ASN A O 1
ATOM 908 N N . ASP A 1 111 ? 2.487 -14.637 -0.221 1.00 97.25 111 ASP A N 1
ATOM 909 C CA . ASP A 1 111 ? 3.933 -14.503 -0.003 1.00 97.25 111 ASP A CA 1
ATOM 910 C C . ASP A 1 111 ? 4.537 -13.210 -0.559 1.00 97.25 111 ASP A C 1
ATOM 912 O O . ASP A 1 111 ? 5.717 -13.163 -0.899 1.00 97.25 111 ASP A O 1
ATOM 916 N N . ILE A 1 112 ? 3.732 -12.151 -0.637 1.00 98.12 112 ILE A N 1
ATOM 917 C CA . ILE A 1 112 ? 4.171 -10.813 -1.025 1.00 98.12 112 ILE A CA 1
ATOM 918 C C . ILE A 1 112 ? 4.290 -9.962 0.238 1.00 98.12 112 ILE A C 1
ATOM 920 O O . ILE A 1 112 ? 3.378 -9.949 1.058 1.00 98.12 112 ILE A O 1
ATOM 924 N N . ILE A 1 113 ? 5.395 -9.240 0.368 1.00 97.44 113 ILE A N 1
ATOM 925 C CA . ILE A 1 113 ? 5.641 -8.226 1.392 1.00 97.44 113 ILE A CA 1
ATOM 926 C C . ILE A 1 113 ? 5.502 -6.874 0.708 1.00 97.44 113 ILE A C 1
ATOM 928 O O . ILE A 1 113 ? 5.936 -6.725 -0.438 1.00 97.44 113 ILE A O 1
ATOM 932 N N . PHE A 1 114 ? 4.890 -5.905 1.380 1.00 96.31 114 PHE A N 1
ATOM 933 C CA . PHE A 1 114 ? 4.751 -4.552 0.859 1.00 96.31 114 PHE A CA 1
ATOM 934 C C . PHE A 1 114 ? 6.090 -3.804 0.880 1.00 96.31 114 PHE A C 1
ATOM 936 O O . PHE A 1 114 ? 6.475 -3.191 -0.114 1.00 96.31 114 PHE A O 1
ATOM 943 N N . GLY A 1 115 ? 6.836 -3.934 1.977 1.00 92.38 115 GLY A N 1
ATOM 944 C CA . GLY A 1 115 ? 8.255 -3.605 2.072 1.00 92.38 115 GLY A CA 1
ATOM 945 C C . GLY A 1 115 ? 8.559 -2.156 2.406 1.00 92.38 115 GLY A C 1
ATOM 946 O O . GLY A 1 115 ? 9.608 -1.910 2.987 1.00 92.38 115 GLY A O 1
ATOM 947 N N . ASP A 1 116 ? 7.653 -1.235 2.083 1.00 91.00 116 ASP A N 1
ATOM 948 C CA . ASP A 1 116 ? 7.782 0.209 2.320 1.00 91.00 116 ASP A CA 1
ATOM 949 C C . ASP A 1 116 ? 6.529 0.762 3.023 1.00 91.00 116 ASP A C 1
ATOM 951 O O . ASP A 1 116 ? 5.904 1.739 2.604 1.00 91.00 116 ASP A O 1
ATOM 955 N N . LEU A 1 117 ? 6.076 0.043 4.057 1.00 89.69 117 LEU A N 1
ATOM 956 C CA . LEU A 1 117 ? 4.854 0.371 4.785 1.00 89.69 117 LEU A CA 1
ATOM 957 C C . LEU A 1 117 ? 5.111 1.536 5.737 1.00 89.69 117 LEU A C 1
ATOM 959 O O . LEU A 1 117 ? 5.701 1.348 6.781 1.00 89.69 117 LEU A O 1
ATOM 963 N N . HIS A 1 118 ? 4.634 2.736 5.434 1.00 84.69 118 HIS A N 1
ATOM 964 C CA . HIS A 1 118 ? 4.717 3.861 6.369 1.00 84.69 118 HIS A CA 1
ATOM 965 C C . HIS A 1 118 ? 3.592 4.867 6.108 1.00 84.69 118 HIS A C 1
ATOM 967 O O . HIS A 1 118 ? 2.963 4.835 5.051 1.00 84.69 118 HIS A O 1
ATOM 973 N N . SER A 1 119 ? 3.362 5.813 7.024 1.00 84.94 119 SER A N 1
ATOM 974 C CA . SER A 1 119 ? 2.214 6.741 6.977 1.00 84.94 119 SER A CA 1
ATOM 975 C C . SER A 1 119 ? 2.083 7.542 5.670 1.00 84.94 119 SER A C 1
ATOM 977 O O . SER A 1 119 ? 0.973 7.814 5.220 1.00 84.94 119 SER A O 1
ATOM 979 N N . LEU A 1 120 ? 3.198 7.863 5.006 1.00 87.06 120 LEU A N 1
ATOM 980 C CA . LEU A 1 120 ? 3.212 8.512 3.686 1.00 87.06 120 LEU A CA 1
ATOM 981 C C . LEU A 1 120 ? 2.710 7.630 2.523 1.00 87.06 120 LEU A C 1
ATOM 983 O O . LEU A 1 120 ? 2.248 8.170 1.521 1.00 87.06 120 LEU A O 1
ATOM 987 N N . ASN A 1 121 ? 2.784 6.301 2.649 1.00 92.44 121 ASN A N 1
ATOM 988 C CA . ASN A 1 121 ? 2.367 5.325 1.634 1.00 92.44 121 ASN A CA 1
ATOM 989 C C . ASN A 1 121 ? 0.979 4.729 1.936 1.00 92.44 121 ASN A C 1
ATOM 991 O O . ASN A 1 121 ? 0.579 3.711 1.367 1.00 92.44 121 ASN A O 1
ATOM 995 N N . ILE A 1 122 ? 0.230 5.379 2.827 1.00 92.38 122 ILE A N 1
ATOM 996 C CA . ILE A 1 122 ? -1.113 4.991 3.246 1.00 92.38 122 ILE A CA 1
ATOM 997 C C . ILE A 1 122 ? -2.029 6.188 2.993 1.00 92.38 122 ILE A C 1
ATOM 999 O O . ILE A 1 122 ? -1.833 7.252 3.570 1.00 92.38 122 ILE A O 1
ATOM 1003 N N . MET A 1 123 ? -3.021 6.026 2.123 1.00 93.12 123 MET A N 1
ATOM 1004 C CA . MET A 1 123 ? -4.101 6.988 1.891 1.00 93.12 123 MET A CA 1
ATOM 1005 C C . MET A 1 123 ? -5.342 6.604 2.685 1.00 93.12 123 MET A C 1
ATOM 1007 O O . MET A 1 123 ? -5.616 5.414 2.865 1.00 93.12 123 MET A O 1
ATOM 1011 N N . ILE A 1 124 ? -6.110 7.605 3.117 1.00 90.62 124 ILE A N 1
ATOM 1012 C CA . ILE A 1 124 ? -7.314 7.390 3.922 1.00 90.62 124 ILE A CA 1
ATOM 1013 C C . ILE A 1 124 ? -8.488 8.154 3.326 1.00 90.62 124 ILE A C 1
ATOM 1015 O O . ILE A 1 124 ? -8.437 9.363 3.123 1.00 90.62 124 ILE A O 1
ATOM 1019 N N . GLU A 1 125 ? -9.570 7.431 3.058 1.00 88.56 125 GLU A N 1
ATOM 1020 C CA . GLU A 1 125 ? -10.806 7.971 2.501 1.00 88.56 125 GLU A CA 1
ATOM 1021 C C . GLU A 1 125 ? -11.976 7.661 3.436 1.00 88.56 125 GLU A C 1
ATOM 1023 O O . GLU A 1 125 ? -12.093 6.551 3.954 1.00 88.56 125 GLU A O 1
ATOM 1028 N N . LYS A 1 126 ? -12.883 8.622 3.644 1.00 85.44 126 LYS A N 1
ATOM 1029 C CA . LYS A 1 126 ? -14.123 8.377 4.390 1.00 85.44 126 LYS A CA 1
ATOM 1030 C C . LYS A 1 126 ? -15.241 7.988 3.428 1.00 85.44 126 LYS A C 1
ATOM 1032 O O . LYS A 1 126 ? -15.847 8.843 2.786 1.00 85.44 126 LYS A O 1
ATOM 1037 N N . VAL A 1 127 ? -15.557 6.699 3.371 1.00 81.75 127 VAL A N 1
ATOM 1038 C CA . VAL A 1 127 ? -16.576 6.125 2.486 1.00 81.75 127 VAL A CA 1
ATOM 1039 C C . VAL A 1 127 ? -17.783 5.693 3.318 1.00 81.75 127 VAL A C 1
ATOM 1041 O O . VAL A 1 127 ? -17.681 4.847 4.203 1.00 81.75 127 VAL A O 1
ATOM 1044 N N . HIS A 1 128 ? -18.951 6.294 3.065 1.00 82.94 128 HIS A N 1
ATOM 1045 C CA . HIS A 1 128 ? -20.197 6.028 3.812 1.00 82.94 128 HIS A CA 1
ATOM 1046 C C . HIS A 1 128 ? -20.045 6.110 5.345 1.00 82.94 128 HIS A C 1
ATOM 1048 O O . HIS A 1 128 ? -20.634 5.328 6.088 1.00 82.94 128 HIS A O 1
ATOM 1054 N N . GLY A 1 129 ? -19.229 7.051 5.825 1.00 78.62 129 GLY A N 1
ATOM 1055 C CA . GLY A 1 129 ? -18.987 7.250 7.254 1.00 78.62 129 GLY A CA 1
ATOM 1056 C C . GLY A 1 129 ? -17.935 6.326 7.873 1.00 78.62 129 GLY A C 1
ATOM 1057 O O . GLY A 1 129 ? -17.609 6.533 9.037 1.00 78.62 129 GLY A O 1
ATOM 1058 N N . LYS A 1 130 ? -17.365 5.379 7.117 1.00 81.62 130 LYS A N 1
ATOM 1059 C CA . LYS A 1 130 ? -16.262 4.513 7.555 1.00 81.62 130 LYS A CA 1
ATOM 1060 C C . LYS A 1 130 ? -14.948 4.948 6.921 1.00 81.62 130 LYS A C 1
ATOM 1062 O O . LYS A 1 130 ? -14.941 5.363 5.763 1.00 81.62 130 LYS A O 1
ATOM 1067 N N . LEU A 1 131 ? -13.853 4.853 7.668 1.00 84.06 131 LEU A N 1
ATOM 1068 C CA . LEU A 1 131 ? -12.525 5.047 7.099 1.00 84.06 131 LEU A CA 1
ATOM 1069 C C . LEU A 1 131 ? -12.127 3.811 6.300 1.00 84.06 131 LEU A C 1
ATOM 1071 O O . LEU A 1 131 ? -12.287 2.679 6.754 1.00 84.06 131 LEU A O 1
ATOM 1075 N N . GLN A 1 132 ? -11.622 4.054 5.102 1.00 88.25 132 GLN A N 1
ATOM 1076 C CA . GLN A 1 132 ? -11.085 3.057 4.204 1.00 88.25 132 GLN A CA 1
ATOM 1077 C C . GLN A 1 132 ? -9.633 3.412 3.914 1.00 88.25 132 GLN A C 1
ATOM 1079 O O . GLN A 1 132 ? -9.316 4.542 3.538 1.00 88.25 132 GLN A O 1
ATOM 1084 N N . VAL A 1 133 ? -8.762 2.424 4.082 1.00 92.44 133 VAL A N 1
ATOM 1085 C CA . VAL A 1 133 ? -7.332 2.568 3.834 1.00 92.44 133 VAL A CA 1
ATOM 1086 C C . VAL A 1 133 ? -6.988 2.089 2.431 1.00 92.44 133 VAL A C 1
ATOM 1088 O O . VAL A 1 133 ? -7.496 1.070 1.964 1.00 92.44 133 VAL A O 1
ATOM 1091 N N . MET A 1 134 ? -6.071 2.796 1.779 1.00 95.62 134 MET A N 1
ATOM 1092 C CA . MET A 1 134 ? -5.450 2.365 0.535 1.00 95.62 134 MET A CA 1
ATOM 1093 C C . MET A 1 134 ? -3.930 2.447 0.640 1.00 95.62 134 MET A C 1
ATOM 1095 O O . MET A 1 134 ? -3.378 3.501 0.942 1.00 95.62 134 MET A O 1
ATOM 1099 N N . LEU A 1 135 ? -3.254 1.345 0.335 1.00 96.44 135 LEU A N 1
ATOM 1100 C CA . LEU A 1 135 ? -1.810 1.314 0.150 1.00 96.44 135 LEU A CA 1
ATOM 1101 C C . LEU A 1 135 ? -1.456 1.924 -1.213 1.00 96.44 135 LEU A C 1
ATOM 1103 O O . LEU A 1 135 ? -2.107 1.640 -2.228 1.00 96.44 135 LEU A O 1
ATOM 1107 N N . ILE A 1 136 ? -0.409 2.744 -1.240 1.00 94.50 136 ILE A N 1
ATOM 1108 C CA . ILE A 1 136 ? 0.141 3.350 -2.457 1.00 94.50 136 ILE A CA 1
ATOM 1109 C C . ILE A 1 136 ? 1.636 3.061 -2.570 1.00 94.50 136 ILE A C 1
ATOM 1111 O O . ILE A 1 136 ? 2.301 2.830 -1.580 1.00 94.50 136 ILE A O 1
ATOM 1115 N N . ASP A 1 137 ? 2.175 3.128 -3.784 1.00 91.94 137 ASP A N 1
ATOM 1116 C CA . ASP A 1 137 ? 3.588 2.836 -4.067 1.00 91.94 137 ASP A CA 1
ATOM 1117 C C . ASP A 1 137 ? 4.033 1.375 -3.847 1.00 91.94 137 ASP A C 1
ATOM 1119 O O . ASP A 1 137 ? 4.809 1.025 -2.969 1.00 91.94 137 ASP A O 1
ATOM 1123 N N . PHE A 1 138 ? 3.623 0.501 -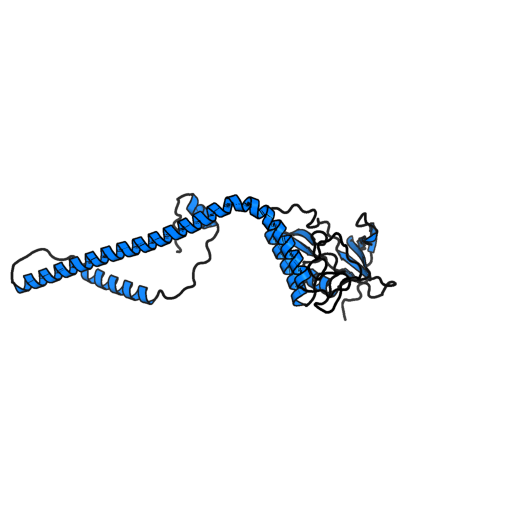4.765 1.00 95.44 138 PHE A N 1
ATOM 1124 C CA . PHE A 1 138 ? 4.046 -0.905 -4.803 1.00 95.44 138 PHE A CA 1
ATOM 1125 C C . PHE A 1 138 ? 5.446 -1.118 -5.417 1.00 95.44 138 PHE A C 1
ATOM 1127 O O . PHE A 1 138 ? 5.727 -2.191 -5.960 1.00 95.44 138 PHE A O 1
ATOM 1134 N N . GLY A 1 139 ? 6.320 -0.104 -5.417 1.00 92.50 139 GLY A N 1
ATOM 1135 C CA . GLY A 1 139 ? 7.657 -0.192 -6.017 1.00 92.50 139 GLY A CA 1
ATOM 1136 C C . GLY A 1 139 ? 8.616 -1.123 -5.269 1.00 92.50 139 GLY A C 1
ATOM 1137 O O . GLY A 1 139 ? 9.505 -1.718 -5.882 1.00 92.50 139 GLY A O 1
ATOM 1138 N N . TRP A 1 140 ? 8.399 -1.273 -3.963 1.00 93.44 140 TRP A N 1
ATOM 1139 C CA . TRP A 1 140 ? 9.259 -2.030 -3.048 1.00 93.44 140 TRP A CA 1
ATOM 1140 C C . TRP A 1 140 ? 8.723 -3.423 -2.726 1.00 93.44 140 TRP A C 1
ATOM 1142 O O . TRP A 1 140 ? 9.456 -4.261 -2.202 1.00 93.44 140 TRP A O 1
ATOM 1152 N N . ALA A 1 141 ? 7.473 -3.692 -3.101 1.00 96.69 141 ALA A N 1
ATOM 1153 C CA . ALA A 1 141 ? 6.830 -4.952 -2.795 1.00 96.69 141 ALA A CA 1
ATOM 1154 C C . ALA A 1 141 ? 7.513 -6.129 -3.506 1.00 96.69 141 ALA A C 1
ATOM 1156 O O . ALA A 1 141 ? 7.817 -6.077 -4.704 1.00 96.69 141 ALA A O 1
ATOM 1157 N N . GLY A 1 142 ? 7.704 -7.227 -2.782 1.00 97.00 142 GLY A N 1
ATOM 1158 C CA . GLY A 1 142 ? 8.500 -8.367 -3.233 1.00 97.00 142 GLY A CA 1
ATOM 1159 C C . GLY A 1 142 ? 8.092 -9.677 -2.573 1.00 97.00 142 GLY A C 1
ATOM 1160 O O . GLY A 1 142 ? 7.313 -9.697 -1.625 1.00 97.00 142 GLY A O 1
ATOM 1161 N N . ILE A 1 143 ? 8.592 -10.786 -3.104 1.00 97.88 143 ILE A N 1
ATOM 1162 C CA . ILE A 1 143 ? 8.319 -12.133 -2.613 1.00 97.88 143 ILE A CA 1
ATOM 1163 C C . ILE A 1 143 ? 9.183 -12.454 -1.392 1.00 97.88 143 ILE A C 1
ATOM 1165 O O . ILE A 1 143 ? 10.398 -12.237 -1.399 1.00 97.88 143 ILE A O 1
ATOM 1169 N N . HIS A 1 144 ? 8.550 -13.037 -0.376 1.00 96.38 144 HIS A N 1
ATOM 1170 C CA . HIS A 1 144 ? 9.178 -13.433 0.880 1.00 96.38 144 HIS A CA 1
ATOM 1171 C C . HIS A 1 144 ? 10.428 -14.284 0.672 1.00 96.38 144 HIS A C 1
ATOM 1173 O O . HIS A 1 144 ? 10.373 -15.291 -0.034 1.00 96.38 144 HIS A O 1
ATOM 1179 N N . GLN A 1 145 ? 11.539 -13.893 1.311 1.00 94.31 145 GLN A N 1
ATOM 1180 C CA . GLN A 1 145 ? 12.822 -14.611 1.266 1.00 94.31 145 GLN A CA 1
ATOM 1181 C C . GLN A 1 145 ? 13.361 -14.851 -0.156 1.00 94.31 145 GLN A C 1
ATOM 1183 O O . GLN A 1 145 ? 14.185 -15.739 -0.372 1.00 94.31 145 GLN A O 1
ATOM 1188 N N . LYS A 1 146 ? 12.901 -14.070 -1.139 1.00 96.62 146 LYS A N 1
ATOM 1189 C CA . LYS A 1 146 ? 13.295 -14.221 -2.541 1.00 96.62 146 LYS A CA 1
ATOM 1190 C C . LYS A 1 146 ? 13.730 -12.906 -3.164 1.00 96.62 146 LYS A C 1
ATOM 1192 O O . LYS A 1 146 ? 14.771 -12.870 -3.812 1.00 96.62 146 LYS A O 1
ATOM 1197 N N . ASP A 1 147 ? 12.929 -11.859 -2.999 1.00 96.69 147 ASP A N 1
ATOM 1198 C CA . ASP A 1 147 ? 13.275 -10.535 -3.502 1.00 96.69 147 ASP A CA 1
ATOM 1199 C C . ASP A 1 147 ? 14.060 -9.747 -2.447 1.00 96.69 147 ASP A C 1
ATOM 1201 O O . ASP A 1 147 ? 13.954 -10.002 -1.246 1.00 96.69 147 ASP A O 1
ATOM 1205 N N . CYS A 1 148 ? 14.847 -8.776 -2.909 1.00 95.81 148 CYS A N 1
ATOM 1206 C CA . CYS A 1 148 ? 15.673 -7.926 -2.058 1.00 95.81 148 CYS A CA 1
ATOM 1207 C C . CYS A 1 148 ? 15.240 -6.459 -2.119 1.00 95.81 148 CYS A C 1
ATOM 1209 O O . CYS A 1 148 ? 14.748 -5.972 -3.154 1.00 95.81 148 CYS A O 1
ATOM 1211 N N . TYR A 1 149 ? 15.525 -5.730 -1.040 1.00 94.38 149 TYR A N 1
ATOM 1212 C CA . TYR A 1 149 ? 15.527 -4.270 -1.043 1.00 94.3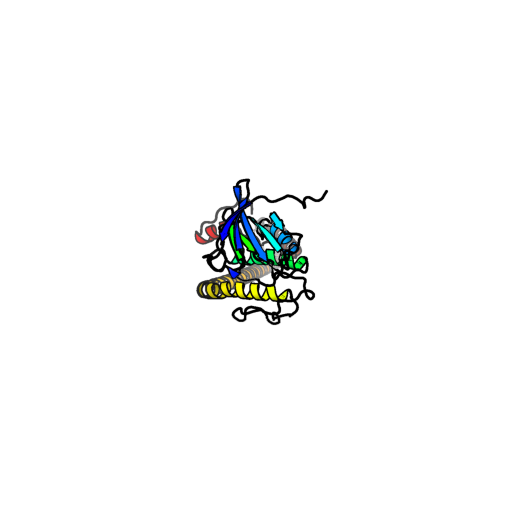8 149 TYR A CA 1
ATOM 1213 C C . TYR A 1 149 ? 16.487 -3.710 -2.092 1.00 94.38 149 TYR A C 1
ATOM 1215 O O . TYR A 1 149 ? 17.404 -4.385 -2.567 1.00 94.38 149 TYR A O 1
ATOM 1223 N N . THR A 1 150 ? 16.270 -2.457 -2.488 1.00 90.44 150 THR A N 1
ATOM 1224 C CA . THR A 1 150 ? 17.235 -1.740 -3.324 1.00 90.44 150 THR A CA 1
ATOM 1225 C C . THR A 1 150 ? 18.578 -1.604 -2.599 1.00 90.44 150 THR A C 1
ATOM 1227 O O . THR A 1 150 ? 18.609 -1.595 -1.370 1.00 90.44 150 THR A O 1
ATOM 1230 N N . PRO A 1 151 ? 19.703 -1.466 -3.326 1.00 89.69 151 PRO A N 1
ATOM 1231 C CA . PRO A 1 151 ? 21.015 -1.299 -2.695 1.00 89.69 151 PRO A CA 1
ATOM 1232 C C . PRO A 1 151 ? 21.101 -0.074 -1.780 1.00 89.69 151 PRO A C 1
ATOM 1234 O O . PRO A 1 151 ? 21.886 -0.054 -0.838 1.00 89.69 151 PRO A O 1
ATOM 1237 N N . ILE A 1 152 ? 20.307 0.951 -2.087 1.00 88.00 152 ILE A N 1
ATOM 1238 C CA . ILE A 1 152 ? 20.226 2.202 -1.346 1.00 88.00 152 ILE A CA 1
ATOM 1239 C C . ILE A 1 152 ? 18.807 2.298 -0.791 1.00 88.00 152 ILE A C 1
ATOM 1241 O O . ILE A 1 152 ? 17.843 2.219 -1.556 1.00 88.00 152 ILE A O 1
ATOM 1245 N N . ILE A 1 153 ? 18.702 2.469 0.522 1.00 88.50 153 ILE A N 1
ATOM 1246 C CA . ILE A 1 153 ? 17.460 2.761 1.242 1.00 88.50 153 ILE A CA 1
ATOM 1247 C C . ILE A 1 153 ? 17.644 4.068 2.017 1.00 88.50 153 ILE A C 1
ATOM 1249 O O . ILE A 1 153 ? 18.780 4.462 2.287 1.00 88.50 153 ILE A O 1
ATOM 1253 N N . ASN A 1 154 ? 16.556 4.762 2.352 1.00 84.31 154 ASN A N 1
ATOM 1254 C CA . ASN A 1 154 ? 16.654 6.029 3.075 1.00 84.31 154 ASN A CA 1
ATOM 1255 C C . ASN A 1 154 ? 17.125 5.782 4.526 1.00 84.31 154 ASN A C 1
ATOM 1257 O O . ASN A 1 154 ? 16.383 5.145 5.274 1.00 84.31 154 ASN A O 1
ATOM 1261 N N . PRO A 1 155 ? 18.304 6.281 4.948 1.00 81.44 155 PRO A N 1
ATOM 1262 C CA . PRO A 1 155 ? 18.811 6.067 6.304 1.00 81.44 155 PRO A CA 1
ATOM 1263 C C . PRO A 1 155 ? 18.052 6.860 7.378 1.00 81.44 155 PRO A C 1
ATOM 1265 O O . PRO A 1 155 ? 18.211 6.581 8.562 1.00 81.44 155 PRO A O 1
ATOM 1268 N N . GLU A 1 156 ? 17.243 7.850 6.993 1.00 82.25 156 GLU A N 1
ATOM 1269 C CA . GLU A 1 156 ? 16.426 8.638 7.926 1.00 82.25 156 GLU A CA 1
ATOM 1270 C C . GLU A 1 156 ? 15.183 7.874 8.405 1.00 82.25 156 GLU A C 1
ATOM 1272 O O . GLU A 1 156 ? 14.560 8.243 9.402 1.00 82.25 156 GLU A O 1
ATOM 1277 N N . ILE A 1 157 ? 14.826 6.791 7.710 1.00 80.50 157 ILE A N 1
ATOM 1278 C CA . ILE A 1 157 ? 13.718 5.915 8.072 1.00 80.50 157 ILE A CA 1
ATOM 1279 C C . ILE A 1 157 ? 14.211 4.872 9.082 1.00 80.50 157 ILE A C 1
ATOM 1281 O O . ILE A 1 157 ? 15.234 4.215 8.883 1.00 80.50 157 ILE A O 1
ATOM 1285 N N . LYS A 1 158 ? 13.454 4.685 10.168 1.00 82.75 158 LYS A N 1
ATOM 1286 C CA . LYS A 1 158 ? 13.683 3.609 11.142 1.00 82.75 158 LYS A CA 1
ATOM 1287 C C . LYS A 1 158 ? 13.156 2.287 10.587 1.00 82.75 158 LYS A C 1
ATOM 1289 O O . LYS A 1 158 ? 12.047 1.876 10.902 1.00 82.75 158 LYS A O 1
ATOM 1294 N N . TRP A 1 159 ? 13.943 1.661 9.722 1.00 85.88 159 TRP A N 1
ATOM 1295 C CA . TRP A 1 159 ? 13.611 0.368 9.134 1.00 85.88 159 TRP A CA 1
ATOM 1296 C C . TRP A 1 159 ? 13.570 -0.754 10.177 1.00 85.88 159 TRP A C 1
ATOM 1298 O O . TRP A 1 159 ? 14.262 -0.708 11.197 1.00 85.88 159 TRP A O 1
ATOM 1308 N N . ALA A 1 160 ? 12.786 -1.791 9.875 1.00 88.25 160 ALA A N 1
ATOM 1309 C CA . ALA A 1 160 ? 12.756 -3.025 10.649 1.00 88.25 160 ALA A CA 1
ATOM 1310 C C . ALA A 1 160 ? 14.151 -3.660 10.753 1.00 88.25 160 ALA A C 1
ATOM 1312 O O . ALA A 1 160 ? 14.985 -3.530 9.854 1.00 88.25 160 ALA A O 1
ATOM 1313 N N . SER A 1 161 ? 14.402 -4.406 11.830 1.00 89.00 161 SER A N 1
ATOM 1314 C CA . SER A 1 161 ? 15.648 -5.169 11.952 1.00 89.00 161 SER A CA 1
ATOM 1315 C C . SER A 1 161 ? 15.798 -6.136 10.770 1.00 89.00 161 SER A C 1
ATOM 1317 O O . SER A 1 161 ? 14.877 -6.892 10.473 1.00 89.00 161 SER A O 1
ATOM 1319 N N . GLY A 1 162 ? 16.943 -6.090 10.082 1.00 89.75 162 GLY A N 1
ATOM 1320 C CA . GLY A 1 162 ? 17.204 -6.890 8.878 1.00 89.75 162 GLY A CA 1
ATOM 1321 C C . GLY A 1 162 ? 16.722 -6.270 7.559 1.00 89.75 162 GLY A C 1
ATOM 1322 O O . GLY A 1 162 ? 17.087 -6.766 6.494 1.00 89.75 162 GLY A O 1
ATOM 1323 N N . ALA A 1 163 ? 15.976 -5.161 7.590 1.00 91.94 163 ALA A N 1
ATOM 1324 C CA . ALA A 1 163 ? 15.608 -4.405 6.395 1.00 91.94 163 ALA A CA 1
ATOM 1325 C C . ALA A 1 163 ? 16.711 -3.396 6.029 1.00 91.94 163 ALA A C 1
ATOM 1327 O O . ALA A 1 163 ? 16.645 -2.215 6.362 1.00 91.94 163 ALA A O 1
ATOM 1328 N N . GLU A 1 164 ? 17.745 -3.882 5.342 1.00 92.19 164 GLU A N 1
ATOM 1329 C CA . GLU A 1 164 ? 18.872 -3.079 4.855 1.00 92.19 164 GLU A CA 1
ATOM 1330 C C . GLU A 1 164 ? 19.088 -3.216 3.339 1.00 92.19 164 GLU A C 1
ATOM 1332 O O . GLU A 1 164 ? 18.453 -4.028 2.660 1.00 92.19 164 GLU A O 1
ATOM 1337 N N . GLY A 1 165 ? 19.982 -2.396 2.780 1.00 93.19 165 GLY A N 1
ATOM 1338 C CA . GLY A 1 165 ? 20.260 -2.398 1.346 1.00 93.19 165 GLY A CA 1
ATOM 1339 C C . GLY A 1 165 ? 20.689 -3.779 0.836 1.00 93.19 165 GLY A C 1
ATOM 1340 O O . GLY A 1 165 ? 21.626 -4.376 1.358 1.00 93.19 165 GLY A O 1
ATOM 1341 N N . ASN A 1 166 ? 20.024 -4.273 -0.213 1.00 94.19 166 ASN A N 1
ATOM 1342 C CA . ASN A 1 166 ? 20.163 -5.632 -0.771 1.00 94.19 166 ASN A CA 1
ATOM 1343 C C . ASN A 1 166 ? 19.755 -6.802 0.145 1.00 94.19 166 ASN A C 1
ATOM 1345 O O . ASN A 1 166 ? 19.851 -7.952 -0.292 1.00 94.19 166 ASN A O 1
ATOM 1349 N N . ALA A 1 167 ? 19.281 -6.561 1.369 1.00 94.44 167 ALA A N 1
ATOM 1350 C CA . ALA A 1 167 ? 18.782 -7.638 2.213 1.00 94.44 167 ALA A CA 1
ATOM 1351 C C . ALA A 1 167 ? 17.499 -8.246 1.636 1.00 94.44 167 ALA A C 1
ATOM 1353 O O . ALA A 1 167 ? 16.738 -7.582 0.922 1.00 94.44 167 ALA A O 1
ATOM 1354 N N . LEU A 1 168 ? 17.272 -9.522 1.951 1.00 96.44 168 LEU A N 1
ATOM 1355 C CA . LEU A 1 168 ? 16.034 -10.215 1.610 1.00 96.44 168 LEU A CA 1
ATOM 1356 C C . LEU A 1 168 ? 14.848 -9.538 2.293 1.00 96.44 168 LEU A C 1
ATOM 1358 O O . LEU A 1 168 ? 14.947 -9.065 3.422 1.00 96.44 168 LEU A O 1
ATOM 1362 N N . ILE A 1 169 ? 13.706 -9.518 1.614 1.00 94.69 169 ILE A N 1
ATOM 1363 C CA . ILE A 1 169 ? 12.474 -8.983 2.180 1.00 94.69 169 ILE A CA 1
ATOM 1364 C C . ILE A 1 169 ? 11.731 -10.056 3.000 1.00 94.69 169 ILE A C 1
ATOM 1366 O O . ILE A 1 169 ? 11.482 -11.176 2.531 1.00 94.69 169 ILE A O 1
ATOM 1370 N N . HIS A 1 170 ? 11.358 -9.719 4.239 1.00 94.56 170 HIS A N 1
ATOM 1371 C CA . HIS A 1 170 ? 10.683 -10.612 5.185 1.00 94.56 170 HIS A CA 1
ATOM 1372 C C . HIS A 1 170 ? 9.313 -10.070 5.604 1.00 94.56 170 HIS A C 1
ATOM 1374 O O . HIS A 1 170 ? 9.114 -8.861 5.649 1.00 94.56 170 HIS A O 1
ATOM 1380 N N . LYS A 1 171 ? 8.361 -10.963 5.916 1.00 92.25 171 LYS A N 1
ATOM 1381 C CA . LYS A 1 171 ? 7.019 -10.576 6.397 1.00 92.25 171 LYS A CA 1
ATOM 1382 C C . LYS A 1 171 ? 7.106 -9.723 7.665 1.00 92.25 171 LYS A C 1
ATOM 1384 O O . LYS A 1 171 ? 6.388 -8.736 7.779 1.00 92.25 171 LYS A O 1
ATOM 1389 N N . ASP A 1 172 ? 8.066 -10.038 8.531 1.00 91.50 172 ASP A N 1
ATOM 1390 C CA . ASP A 1 172 ? 8.357 -9.297 9.761 1.00 91.50 172 ASP A CA 1
ATOM 1391 C C . ASP A 1 172 ? 8.682 -7.817 9.512 1.00 91.50 172 ASP A C 1
ATOM 1393 O O . ASP A 1 172 ? 8.465 -6.985 10.388 1.00 91.50 172 ASP A O 1
ATOM 1397 N N . HIS A 1 173 ? 9.143 -7.454 8.308 1.00 93.25 173 HIS A N 1
ATOM 1398 C CA . HIS A 1 173 ? 9.403 -6.058 7.973 1.00 93.25 173 HIS A CA 1
ATOM 1399 C C . HIS A 1 173 ? 8.113 -5.234 7.886 1.00 93.25 173 HIS A C 1
ATOM 1401 O O . HIS A 1 173 ? 8.104 -4.104 8.360 1.00 93.25 173 HIS A O 1
ATOM 1407 N N . ASP A 1 174 ? 7.020 -5.787 7.344 1.00 90.88 174 ASP A N 1
ATOM 1408 C CA . ASP A 1 174 ? 5.712 -5.113 7.365 1.00 90.88 174 ASP A CA 1
ATOM 1409 C C . ASP A 1 174 ? 5.112 -5.120 8.783 1.00 90.88 174 ASP A C 1
ATOM 1411 O O . ASP A 1 174 ? 4.490 -4.143 9.197 1.00 90.88 174 ASP A O 1
ATOM 1415 N N . LEU A 1 175 ? 5.314 -6.204 9.548 1.00 87.31 175 LEU A N 1
ATOM 1416 C CA . LEU A 1 175 ? 4.800 -6.324 10.920 1.00 87.31 175 LEU A CA 1
ATOM 1417 C C . LEU A 1 175 ? 5.432 -5.297 11.863 1.00 87.31 175 LEU A C 1
ATOM 1419 O O . LEU A 1 175 ? 4.727 -4.691 12.664 1.00 87.31 175 LEU A O 1
ATOM 1423 N N . HIS A 1 176 ? 6.728 -5.023 11.713 1.00 85.69 176 HIS A N 1
ATOM 1424 C CA . HIS A 1 176 ? 7.408 -3.969 12.463 1.00 85.69 176 HIS A CA 1
ATOM 1425 C C . HIS A 1 176 ? 6.724 -2.604 12.303 1.00 85.69 176 HIS A C 1
ATOM 1427 O O . HIS A 1 176 ? 6.567 -1.849 13.261 1.00 85.69 176 HIS A O 1
ATOM 1433 N N . TRP A 1 177 ? 6.279 -2.288 11.088 1.00 79.75 177 TRP A N 1
ATOM 1434 C CA . TRP A 1 177 ? 5.585 -1.038 10.800 1.00 79.75 177 TRP A CA 1
ATOM 1435 C C . TRP A 1 177 ? 4.174 -0.990 11.380 1.00 79.75 177 TRP A C 1
ATOM 1437 O O . TRP A 1 177 ? 3.735 0.071 11.828 1.00 79.75 177 TRP A O 1
ATOM 1447 N N . LEU A 1 178 ? 3.480 -2.128 11.414 1.00 78.38 178 LEU A N 1
ATOM 1448 C CA . LEU A 1 178 ? 2.191 -2.267 12.090 1.00 78.38 178 LEU A CA 1
ATOM 1449 C C . LEU A 1 178 ? 2.336 -2.088 13.605 1.00 78.38 178 LEU A C 1
ATOM 1451 O O . LEU A 1 178 ? 1.534 -1.379 14.203 1.00 78.38 178 LEU A O 1
ATOM 1455 N N . GLU A 1 179 ? 3.388 -2.642 14.209 1.00 73.31 179 GLU A N 1
ATOM 1456 C CA . GLU A 1 179 ? 3.709 -2.440 15.627 1.00 73.31 179 GLU A CA 1
ATOM 1457 C C . GLU A 1 179 ? 4.049 -0.979 15.932 1.00 73.31 179 GLU A C 1
ATOM 1459 O O . GLU A 1 179 ? 3.535 -0.422 16.897 1.00 73.31 179 GLU A O 1
ATOM 1464 N N . LEU A 1 180 ? 4.865 -0.319 15.102 1.00 67.19 180 LEU A N 1
ATOM 1465 C CA . LEU A 1 180 ? 5.153 1.110 15.260 1.00 67.19 180 LEU A CA 1
ATOM 1466 C C . LEU A 1 180 ? 3.883 1.958 15.138 1.00 67.19 180 LEU A C 1
ATOM 1468 O O . LEU A 1 180 ? 3.670 2.847 15.957 1.00 67.19 180 LEU A O 1
ATOM 1472 N N . SER A 1 181 ? 3.031 1.662 14.156 1.00 61.53 181 SER A N 1
ATOM 1473 C CA . SER A 1 181 ? 1.764 2.374 13.941 1.00 61.53 181 SER A CA 1
ATOM 1474 C C . SER A 1 181 ? 0.762 2.113 15.071 1.00 61.53 181 SER A C 1
ATOM 1476 O O . SER A 1 181 ? 0.040 3.018 15.475 1.00 61.53 181 SER A O 1
ATOM 1478 N N . GLY A 1 182 ? 0.758 0.902 15.633 1.00 55.44 182 GLY A N 1
ATOM 1479 C CA . GLY A 1 182 ? 0.009 0.562 16.841 1.00 55.44 182 GLY A CA 1
ATOM 1480 C C . GLY A 1 182 ? 0.559 1.251 18.091 1.00 55.44 182 GLY A C 1
ATOM 1481 O O . GLY A 1 182 ? -0.213 1.685 18.936 1.00 55.44 182 GLY A O 1
ATOM 1482 N N . ASN A 1 183 ? 1.874 1.448 18.193 1.00 44.94 183 ASN A N 1
ATOM 1483 C CA . ASN A 1 183 ? 2.487 2.153 19.320 1.00 44.94 183 ASN A CA 1
ATOM 1484 C C . ASN A 1 183 ? 2.199 3.663 19.318 1.00 44.94 183 ASN A C 1
ATOM 1486 O O . ASN A 1 183 ? 2.156 4.251 20.398 1.00 44.94 183 ASN A O 1
ATOM 1490 N N . PHE A 1 184 ? 1.946 4.274 18.152 1.00 38.72 184 PHE A N 1
ATOM 1491 C CA . PHE A 1 184 ? 1.368 5.623 18.083 1.00 38.72 184 PHE A CA 1
ATOM 1492 C C . PHE A 1 184 ? -0.024 5.660 18.732 1.00 38.72 184 PHE A C 1
ATOM 1494 O O . PHE A 1 184 ? -0.264 6.532 19.562 1.00 38.72 184 PHE A O 1
ATOM 1501 N N . SER A 1 185 ? -0.874 4.652 18.477 1.00 35.41 185 SER A N 1
ATOM 1502 C CA . SER A 1 185 ? -2.168 4.529 19.170 1.00 35.41 185 SER A CA 1
ATOM 1503 C C . SER A 1 185 ? -2.007 4.252 20.667 1.00 35.41 185 SER A C 1
ATOM 1505 O O . SER A 1 185 ? -2.779 4.764 21.463 1.00 35.41 185 SER A O 1
ATOM 1507 N N . CYS A 1 186 ? -0.971 3.513 21.087 1.00 32.09 186 CYS A N 1
ATOM 1508 C CA . CYS A 1 186 ? -0.745 3.218 22.502 1.00 32.09 186 CYS A CA 1
ATOM 1509 C C . CYS A 1 186 ? -0.245 4.424 23.301 1.00 32.09 186 CYS A C 1
ATOM 1511 O O . CYS A 1 186 ? -0.583 4.501 24.467 1.00 32.09 186 CYS A O 1
ATOM 1513 N N . GLN A 1 187 ? 0.545 5.355 22.751 1.00 32.72 187 GLN A N 1
ATOM 1514 C CA . GLN A 1 187 ? 1.032 6.499 23.543 1.00 32.72 187 GLN A CA 1
ATOM 1515 C C . GLN A 1 187 ? -0.052 7.553 23.811 1.00 32.72 187 GLN A C 1
ATOM 1517 O O . GLN A 1 187 ? -0.090 8.086 24.916 1.00 32.72 187 GLN A O 1
ATOM 1522 N N . GLU A 1 188 ? -0.971 7.792 22.871 1.00 35.56 188 GLU A N 1
ATOM 1523 C CA . GLU A 1 188 ? -2.133 8.667 23.105 1.00 35.56 188 GLU A CA 1
ATOM 1524 C C . GLU A 1 188 ? -3.290 7.923 23.798 1.00 35.56 188 GLU A C 1
ATOM 1526 O O . GLU A 1 188 ? -3.990 8.509 24.626 1.00 35.56 188 GLU A O 1
ATOM 1531 N N . ALA A 1 189 ? -3.448 6.610 23.568 1.00 33.41 189 ALA A N 1
ATOM 1532 C CA . ALA A 1 189 ? -4.359 5.788 24.361 1.00 33.41 189 ALA A CA 1
ATOM 1533 C C . ALA A 1 189 ? -3.861 5.591 25.796 1.00 33.41 189 ALA A C 1
ATOM 1535 O O . ALA A 1 189 ? -4.700 5.548 26.671 1.00 33.41 189 ALA A O 1
ATOM 1536 N N . LEU A 1 190 ? -2.555 5.550 26.089 1.00 32.50 190 LEU A N 1
ATOM 1537 C CA . LEU A 1 190 ? -2.030 5.443 27.463 1.00 32.50 190 LEU A CA 1
ATOM 1538 C C . LEU A 1 190 ? -2.326 6.699 28.296 1.00 32.50 190 LEU A C 1
ATOM 1540 O O . LEU A 1 190 ? -2.636 6.572 29.477 1.00 32.50 190 LEU A O 1
ATOM 1544 N N . GLU A 1 191 ? -2.315 7.892 27.692 1.00 33.91 191 GLU A N 1
ATOM 1545 C CA . GLU A 1 191 ? -2.705 9.135 28.381 1.00 33.91 191 GLU A CA 1
ATOM 1546 C C . GLU A 1 191 ? -4.235 9.265 28.562 1.00 33.91 191 GLU A C 1
ATOM 1548 O O . GLU A 1 191 ? -4.691 9.943 29.480 1.00 33.91 191 GLU A O 1
ATOM 1553 N N . LEU A 1 192 ? -5.043 8.568 27.750 1.00 36.16 192 LEU A N 1
ATOM 1554 C CA . LEU A 1 192 ? -6.506 8.461 27.909 1.00 36.16 192 LEU A CA 1
ATOM 1555 C C . LEU A 1 192 ? -6.956 7.205 28.697 1.00 36.16 192 LEU A C 1
ATOM 1557 O O . LEU A 1 192 ? -8.079 7.150 29.209 1.00 36.16 192 LEU A O 1
ATOM 1561 N N . GLU A 1 193 ? -6.097 6.193 28.823 1.00 34.16 193 GLU A N 1
ATOM 1562 C CA . GLU A 1 193 ? -6.318 4.947 29.565 1.00 34.16 193 GLU A CA 1
ATOM 1563 C C . GLU A 1 193 ? -5.898 5.061 31.032 1.00 34.16 193 GLU A C 1
ATOM 1565 O O . GLU A 1 193 ? -6.444 4.325 31.855 1.00 34.16 193 GLU A O 1
ATOM 1570 N N . GLU A 1 194 ? -5.041 6.015 31.415 1.00 38.41 194 GLU A N 1
ATOM 1571 C CA . GLU A 1 194 ? -4.763 6.275 32.837 1.00 38.41 194 GLU A CA 1
ATOM 1572 C C . GLU A 1 194 ? -6.017 6.724 33.619 1.00 38.41 194 GLU A C 1
ATOM 1574 O O . GLU A 1 194 ? -6.136 6.400 34.797 1.00 38.41 194 GLU A O 1
ATOM 1579 N N . GLU A 1 195 ? -7.021 7.343 32.980 1.00 37.72 195 GLU A N 1
ATOM 1580 C CA . GLU A 1 195 ? -8.306 7.661 33.638 1.00 37.72 195 GLU A CA 1
ATOM 1581 C C . GLU A 1 195 ? -9.369 6.547 33.529 1.00 37.72 195 GLU A C 1
ATOM 1583 O O . GLU A 1 195 ? -10.337 6.533 34.295 1.00 37.72 195 GLU A O 1
ATOM 1588 N N . THR A 1 196 ? -9.223 5.581 32.612 1.00 34.28 196 THR A N 1
ATOM 1589 C CA . THR A 1 196 ? -10.233 4.521 32.393 1.00 34.28 196 THR A CA 1
ATOM 1590 C C . THR A 1 196 ? -9.814 3.133 32.888 1.00 34.28 196 THR A C 1
ATOM 1592 O O . THR A 1 196 ? -10.679 2.285 33.119 1.00 34.28 196 THR A O 1
ATOM 1595 N N . SER A 1 197 ? -8.524 2.906 33.141 1.00 37.81 197 SER A N 1
ATOM 1596 C CA . SER A 1 197 ? -7.984 1.654 33.684 1.00 37.81 197 SER A CA 1
ATOM 1597 C C . SER A 1 197 ? -8.369 1.445 35.153 1.00 37.81 197 SER A C 1
ATOM 1599 O O . SER A 1 197 ? -8.815 0.352 35.514 1.00 37.81 197 SER A O 1
ATOM 1601 N N . ASP A 1 198 ? -8.342 2.499 35.979 1.00 38.66 198 ASP A N 1
ATOM 1602 C CA . ASP A 1 198 ? -8.777 2.409 37.380 1.00 38.66 198 ASP A CA 1
ATOM 1603 C C . ASP A 1 198 ? -10.278 2.116 37.485 1.00 38.66 198 ASP A C 1
ATOM 1605 O O . ASP A 1 198 ? -10.677 1.248 38.259 1.00 38.66 198 ASP A O 1
ATOM 1609 N N . CYS A 1 199 ? -11.123 2.721 36.639 1.00 35.97 199 CYS A N 1
ATOM 1610 C CA . CYS A 1 199 ? -12.563 2.457 36.696 1.00 35.97 199 CYS A CA 1
ATOM 1611 C C . CYS A 1 199 ? -12.948 1.076 36.139 1.00 35.97 199 CYS A C 1
ATOM 1613 O O . CYS A 1 199 ? -13.902 0.473 36.632 1.00 35.97 199 CYS A O 1
ATOM 1615 N N . HIS A 1 200 ? -12.217 0.530 35.156 1.00 34.69 200 HIS A N 1
ATOM 1616 C CA . HIS A 1 200 ? -12.465 -0.825 34.653 1.00 34.69 200 HIS A CA 1
ATOM 1617 C C . HIS A 1 200 ? -11.926 -1.898 35.599 1.00 34.69 200 HIS A C 1
ATOM 1619 O O . HIS A 1 200 ? -12.605 -2.903 35.799 1.00 34.69 200 HIS A O 1
ATOM 1625 N N . LEU A 1 201 ? -10.756 -1.696 36.216 1.00 42.12 201 LEU A N 1
ATOM 1626 C CA . LEU A 1 201 ? -10.227 -2.599 37.241 1.00 42.12 201 LEU A CA 1
ATOM 1627 C C . LEU A 1 201 ? -11.066 -2.540 38.521 1.00 42.12 201 LEU A C 1
ATOM 1629 O O . LEU A 1 201 ? -11.386 -3.600 39.060 1.00 42.12 201 LEU A O 1
ATOM 1633 N N . GLU A 1 202 ? -11.516 -1.358 38.954 1.00 43.41 202 GLU A N 1
ATOM 1634 C CA . GLU A 1 202 ? -12.476 -1.225 40.054 1.00 43.41 202 GLU A CA 1
ATOM 1635 C C . GLU A 1 202 ? -13.829 -1.836 39.698 1.00 43.41 202 GLU A C 1
ATOM 1637 O O . GLU A 1 202 ? -14.377 -2.571 40.509 1.00 43.41 202 GLU A O 1
ATOM 1642 N N . ALA A 1 203 ? -14.372 -1.626 38.495 1.00 36.84 203 ALA A N 1
ATOM 1643 C CA . ALA A 1 203 ? -15.633 -2.250 38.090 1.00 36.84 203 ALA A CA 1
ATOM 1644 C C . ALA A 1 203 ? -15.511 -3.777 37.979 1.00 36.84 203 ALA A C 1
ATOM 1646 O O . ALA A 1 203 ? -16.430 -4.497 38.375 1.00 36.84 203 ALA A O 1
ATOM 1647 N N . LEU A 1 204 ? -14.376 -4.294 37.494 1.00 39.75 204 LEU A N 1
ATOM 1648 C CA . LEU A 1 204 ? -14.099 -5.727 37.432 1.00 39.75 204 LEU A CA 1
ATOM 1649 C C . LEU A 1 204 ? -13.916 -6.311 38.839 1.00 39.75 204 LEU A C 1
ATOM 1651 O O . LEU A 1 204 ? -14.405 -7.408 39.108 1.00 39.75 204 LEU A O 1
ATOM 1655 N N . GLU A 1 205 ? -13.263 -5.588 39.750 1.00 46.56 205 GLU A N 1
ATOM 1656 C CA . GLU A 1 205 ? -13.105 -5.991 41.147 1.00 46.56 205 GLU A CA 1
ATOM 1657 C C . GLU A 1 205 ? -14.439 -5.909 41.897 1.00 46.56 205 GLU A C 1
ATOM 1659 O O . GLU A 1 205 ? -14.828 -6.866 42.555 1.00 46.56 205 GLU A O 1
ATOM 1664 N N . VAL A 1 206 ? -15.233 -4.857 41.710 1.00 44.78 206 VAL A N 1
ATOM 1665 C CA . VAL A 1 206 ? -16.594 -4.736 42.251 1.00 44.78 206 VAL A CA 1
ATOM 1666 C C . VAL A 1 206 ? -17.491 -5.844 41.702 1.00 44.78 206 VAL A C 1
ATOM 1668 O O . VAL A 1 206 ? -18.234 -6.448 42.477 1.00 44.78 206 VAL A O 1
ATOM 1671 N N . ALA A 1 207 ? -17.394 -6.185 40.414 1.00 36.50 207 ALA A N 1
ATOM 1672 C CA . ALA A 1 207 ? -18.125 -7.297 39.812 1.00 36.50 207 ALA A CA 1
ATOM 1673 C C . ALA A 1 207 ? -17.666 -8.657 40.366 1.00 36.50 207 ALA A C 1
ATOM 1675 O O . ALA A 1 207 ? -18.509 -9.504 40.671 1.00 36.50 207 ALA A O 1
ATOM 1676 N N . LYS A 1 208 ? -16.357 -8.867 40.573 1.00 41.91 208 LYS A N 1
ATOM 1677 C CA . LYS A 1 208 ? -15.809 -10.056 41.253 1.00 41.91 208 LYS A CA 1
ATOM 1678 C C . LYS A 1 208 ? -16.309 -10.146 42.694 1.00 41.91 208 LYS A C 1
ATOM 1680 O O . LYS A 1 208 ? -16.846 -11.181 43.080 1.00 41.91 208 LYS A O 1
ATOM 1685 N N . GLN A 1 209 ? -16.223 -9.065 43.466 1.00 46.06 209 GLN A N 1
ATOM 1686 C CA . GLN A 1 209 ? -16.696 -8.979 44.850 1.00 46.06 209 GLN A CA 1
ATOM 1687 C C . GLN A 1 209 ? -18.216 -9.152 44.947 1.00 46.06 209 GLN A C 1
ATOM 1689 O O . GLN A 1 209 ? -18.714 -9.761 45.893 1.00 46.06 209 GLN A O 1
ATOM 1694 N N . TRP A 1 210 ? -18.979 -8.644 43.978 1.00 41.12 210 TRP A N 1
ATOM 1695 C CA . TRP A 1 210 ? -20.421 -8.864 43.884 1.00 41.12 210 TRP A CA 1
ATOM 1696 C C . TRP A 1 210 ? -20.738 -10.330 43.574 1.00 41.12 210 TRP A C 1
ATOM 1698 O O . TRP A 1 210 ? -21.600 -10.915 44.223 1.00 41.12 210 TRP A O 1
ATOM 1708 N N . ARG A 1 211 ? -19.987 -10.972 42.671 1.00 36.72 211 ARG A N 1
ATOM 1709 C CA . ARG A 1 211 ? -20.131 -12.401 42.346 1.00 36.72 211 ARG A CA 1
ATOM 1710 C C . ARG A 1 211 ? -19.775 -13.303 43.531 1.00 36.72 211 ARG A C 1
ATOM 1712 O O . ARG A 1 211 ? -20.498 -14.259 43.803 1.00 36.72 211 ARG A O 1
ATOM 1719 N N . ILE A 1 212 ? -18.719 -12.964 44.273 1.00 46.72 212 ILE A N 1
ATOM 1720 C CA . ILE A 1 212 ? -18.336 -13.633 45.524 1.00 46.72 212 ILE A CA 1
ATOM 1721 C C . ILE A 1 212 ? -19.434 -13.454 46.578 1.00 46.72 212 ILE A C 1
ATOM 1723 O O . ILE A 1 212 ? -19.836 -14.433 47.202 1.00 46.72 212 ILE A O 1
ATOM 1727 N N . ARG A 1 213 ? -19.982 -12.239 46.739 1.00 51.34 213 ARG A N 1
ATOM 1728 C CA . ARG A 1 213 ? -21.113 -11.976 47.647 1.00 51.34 213 ARG A CA 1
ATOM 1729 C C . ARG A 1 213 ? -22.363 -12.764 47.264 1.00 51.34 213 ARG A C 1
ATOM 1731 O O . ARG A 1 213 ? -22.968 -13.357 48.142 1.00 51.34 213 ARG A O 1
ATOM 1738 N N . GLN A 1 214 ? -22.704 -12.841 45.979 1.00 43.19 214 GLN A N 1
ATOM 1739 C CA . GLN A 1 214 ? -23.826 -13.645 45.482 1.00 43.19 214 GLN A CA 1
ATOM 1740 C C . GLN A 1 214 ? -23.622 -15.147 45.730 1.00 43.19 214 GLN A C 1
ATOM 1742 O O . GLN A 1 214 ? -24.580 -15.850 46.049 1.00 43.19 214 GLN A O 1
ATOM 1747 N N . SER A 1 215 ? -22.389 -15.651 45.604 1.00 44.75 215 SER A N 1
ATOM 1748 C CA . SER A 1 215 ? -22.064 -17.039 45.959 1.00 44.75 215 SER A CA 1
ATOM 1749 C C . SER A 1 215 ? -22.205 -17.269 47.461 1.00 44.75 215 SER A C 1
ATOM 1751 O O . SER A 1 215 ? -22.901 -18.189 47.872 1.00 44.75 215 SER A O 1
ATOM 1753 N N . LYS A 1 216 ? -21.634 -16.380 48.280 1.00 58.88 216 LYS A N 1
ATOM 1754 C CA . LYS A 1 216 ? -21.680 -16.475 49.741 1.00 58.88 216 LYS A CA 1
ATOM 1755 C C . LYS A 1 216 ? -23.100 -16.342 50.292 1.00 58.88 216 LYS A C 1
ATOM 1757 O O . LYS A 1 216 ? -23.478 -17.082 51.184 1.00 58.88 216 LYS A O 1
ATOM 1762 N N . GLU A 1 217 ? -23.920 -15.463 49.722 1.00 60.50 217 GLU A N 1
ATOM 1763 C CA . GLU A 1 217 ? -25.329 -15.316 50.095 1.00 60.50 217 GLU A CA 1
ATOM 1764 C C . GLU A 1 217 ? -26.148 -16.561 49.720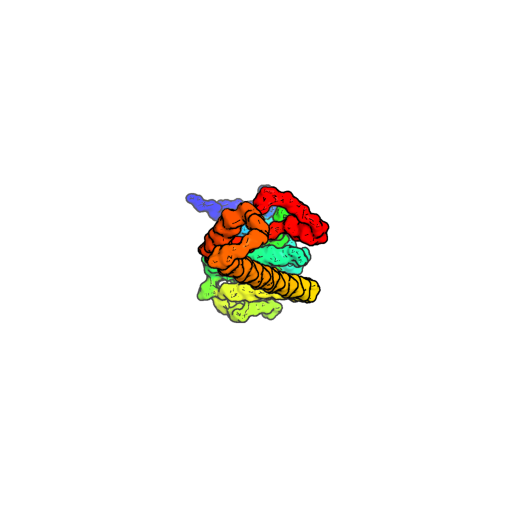 1.00 60.50 217 GLU A C 1
ATOM 1766 O O . GLU A 1 217 ? -27.043 -16.966 50.463 1.00 60.50 217 GLU A O 1
ATOM 1771 N N . LYS A 1 218 ? -25.832 -17.217 48.594 1.00 49.88 218 LYS A N 1
ATOM 1772 C CA . LYS A 1 218 ? -26.422 -18.518 48.248 1.00 49.88 218 LYS A CA 1
ATOM 1773 C C . LYS A 1 218 ? -25.991 -19.613 49.221 1.00 49.88 218 LYS A C 1
ATOM 1775 O O . LYS A 1 218 ? -26.853 -20.391 49.625 1.00 49.88 218 LYS A O 1
ATOM 1780 N N . ASP A 1 219 ? -24.724 -19.642 49.622 1.00 55.44 219 ASP A N 1
ATOM 1781 C CA . ASP A 1 219 ? -24.199 -20.607 50.593 1.00 55.44 219 ASP A CA 1
ATOM 1782 C C . ASP A 1 219 ? -24.813 -20.390 51.989 1.00 55.44 219 ASP A C 1
ATOM 1784 O O . ASP A 1 219 ? -25.311 -21.339 52.593 1.00 55.44 219 ASP A O 1
ATOM 1788 N N . ASP A 1 220 ? -24.919 -19.141 52.452 1.00 63.84 220 ASP A N 1
ATOM 1789 C CA . ASP A 1 220 ? -25.557 -18.778 53.727 1.00 63.84 220 ASP A CA 1
ATOM 1790 C C . ASP A 1 220 ? -27.060 -19.114 53.726 1.00 63.84 220 ASP A C 1
ATOM 1792 O O . ASP A 1 220 ? -27.620 -19.582 54.724 1.00 63.84 220 ASP A O 1
ATOM 1796 N N . ASN A 1 221 ? -27.745 -18.886 52.600 1.00 57.31 221 ASN A N 1
ATOM 1797 C CA . ASN A 1 221 ? -29.153 -19.252 52.440 1.00 57.31 221 ASN A CA 1
ATOM 1798 C C . ASN A 1 221 ? -29.345 -20.773 52.381 1.00 57.31 221 ASN A C 1
ATOM 1800 O O . ASN A 1 221 ? -30.331 -21.280 52.922 1.00 57.31 221 ASN A O 1
ATOM 1804 N N . LEU A 1 222 ? -28.408 -21.506 51.773 1.00 51.56 222 LEU A N 1
ATOM 1805 C CA . LEU A 1 222 ? -28.396 -22.966 51.782 1.00 51.56 222 LEU A CA 1
ATOM 1806 C C . LEU A 1 222 ? -28.163 -23.500 53.201 1.00 51.56 222 LEU A C 1
ATOM 1808 O O . LEU A 1 222 ? -28.880 -24.402 53.628 1.00 51.56 222 LEU A O 1
ATOM 1812 N N . GLU A 1 223 ? -27.245 -22.909 53.967 1.00 63.53 223 GLU A N 1
ATOM 1813 C CA . GLU A 1 223 ? -26.987 -23.288 55.360 1.00 63.53 223 GLU A CA 1
ATOM 1814 C C . GLU A 1 223 ? -28.205 -23.016 56.260 1.00 63.53 223 GLU A C 1
ATOM 1816 O O . GLU A 1 223 ? -28.592 -23.862 57.070 1.00 63.53 223 GLU A O 1
ATOM 1821 N N . LYS A 1 224 ? -28.882 -21.872 56.082 1.00 65.50 224 LYS A N 1
ATOM 1822 C CA . LYS A 1 224 ? -30.153 -21.581 56.770 1.00 65.50 224 LYS A CA 1
ATOM 1823 C C . LYS A 1 224 ? -31.244 -22.587 56.408 1.00 65.50 224 LYS A C 1
ATOM 1825 O O . LYS A 1 224 ? -31.977 -23.026 57.295 1.00 65.50 224 LYS A O 1
ATOM 1830 N N . ALA A 1 225 ? -31.347 -22.962 55.133 1.00 51.88 225 ALA A N 1
ATOM 1831 C CA . ALA A 1 225 ? -32.308 -23.963 54.684 1.00 51.88 225 ALA A CA 1
ATOM 1832 C C . ALA A 1 225 ? -32.005 -25.349 55.279 1.00 51.88 225 ALA A C 1
ATOM 1834 O O . ALA A 1 225 ? -32.930 -26.029 55.718 1.00 51.88 225 ALA A O 1
ATOM 1835 N N . LEU A 1 226 ? -30.729 -25.744 55.365 1.00 59.44 226 LEU A N 1
ATOM 1836 C CA . LEU A 1 226 ? -30.299 -26.994 56.002 1.00 59.44 226 LEU A CA 1
ATOM 1837 C C . LEU A 1 226 ? -30.647 -27.021 57.497 1.00 59.44 226 LEU A C 1
ATOM 1839 O O . LEU A 1 226 ? -31.241 -27.994 57.956 1.00 59.44 226 LEU A O 1
ATOM 1843 N N . LYS A 1 227 ? -30.401 -25.929 58.234 1.00 69.31 227 LYS A N 1
ATOM 1844 C CA . LYS A 1 227 ? -30.807 -25.804 59.649 1.00 69.31 227 LYS A CA 1
ATOM 1845 C C . LYS A 1 227 ? -32.324 -25.884 59.834 1.00 69.31 227 LYS A C 1
ATOM 1847 O O . LYS A 1 227 ? -32.804 -26.469 60.800 1.00 69.31 227 LYS A O 1
ATOM 1852 N N . GLN A 1 228 ? -33.103 -25.314 58.910 1.00 65.06 228 GLN A N 1
ATOM 1853 C CA . GLN A 1 228 ? -34.564 -25.442 58.932 1.00 65.06 228 GLN A CA 1
ATOM 1854 C C . GLN A 1 228 ? -35.037 -26.871 58.658 1.00 65.06 228 GLN A C 1
ATOM 1856 O O . GLN A 1 228 ? -36.008 -27.305 59.275 1.00 65.06 228 GLN A O 1
ATOM 1861 N N . ILE A 1 229 ? -34.367 -27.598 57.761 1.00 66.56 229 ILE A N 1
ATOM 1862 C CA . ILE A 1 229 ? -34.659 -29.012 57.502 1.00 66.56 229 ILE A CA 1
ATOM 1863 C C . ILE A 1 229 ? -34.382 -29.844 58.759 1.00 66.56 229 ILE A C 1
ATOM 1865 O O . ILE A 1 229 ? -35.269 -30.573 59.189 1.00 66.56 229 ILE A O 1
ATOM 1869 N N . GLU A 1 230 ? -33.228 -29.664 59.403 1.00 72.56 230 GLU A N 1
ATOM 1870 C CA . GLU A 1 230 ? -32.869 -30.374 60.640 1.00 72.56 230 GLU A CA 1
ATOM 1871 C C . GLU A 1 230 ? -33.873 -30.107 61.778 1.00 72.56 230 GLU A C 1
ATOM 1873 O O . GLU A 1 230 ? -34.289 -31.019 62.496 1.00 72.56 230 GLU A O 1
ATOM 1878 N N . LEU A 1 231 ? -34.339 -28.860 61.922 1.00 71.50 231 LEU A N 1
ATOM 1879 C CA . LEU A 1 231 ? -35.367 -28.515 62.905 1.00 71.50 231 LEU A CA 1
ATOM 1880 C C . LEU A 1 231 ? -36.686 -29.260 62.633 1.00 71.50 231 LEU A C 1
ATOM 1882 O O . LEU A 1 231 ? -37.326 -29.752 63.561 1.00 71.50 231 LEU A O 1
ATOM 1886 N N . LEU A 1 232 ? -37.089 -29.356 61.363 1.00 67.94 232 LEU A N 1
ATOM 1887 C CA . LEU A 1 232 ? -38.299 -30.074 60.962 1.00 67.94 232 LEU A CA 1
ATOM 1888 C C . LEU A 1 232 ? -38.157 -31.586 61.170 1.00 67.94 232 LEU A C 1
ATOM 1890 O O . LEU A 1 232 ? -39.101 -32.215 61.642 1.00 67.94 232 LEU A O 1
ATOM 1894 N N . GLU A 1 233 ? -36.991 -32.164 60.882 1.00 68.81 233 GLU A N 1
ATOM 1895 C CA . GLU A 1 233 ? -36.696 -33.580 61.140 1.00 68.81 233 GLU A CA 1
ATOM 1896 C C . GLU A 1 233 ? -36.767 -33.912 62.639 1.00 68.81 233 GLU A C 1
ATOM 1898 O O . GLU A 1 233 ? -37.334 -34.940 63.025 1.00 68.81 233 GLU A O 1
ATOM 1903 N N . ASN A 1 234 ? -36.292 -33.005 63.497 1.00 73.12 234 ASN A N 1
ATOM 1904 C CA . ASN A 1 234 ? -36.425 -33.125 64.948 1.00 73.12 234 ASN A CA 1
ATOM 1905 C C . ASN A 1 234 ? -37.889 -33.050 65.412 1.00 73.12 234 ASN A C 1
ATOM 1907 O O . ASN A 1 234 ? -38.306 -33.858 66.243 1.00 73.12 234 ASN A O 1
ATOM 1911 N N . VAL A 1 235 ? -38.691 -32.132 64.859 1.00 71.06 235 VAL A N 1
ATOM 1912 C CA . VAL A 1 235 ? -40.128 -32.027 65.176 1.00 71.06 235 VAL A CA 1
ATOM 1913 C C . VAL A 1 235 ? -40.876 -33.293 64.762 1.00 71.06 235 VAL A C 1
ATOM 1915 O O . VAL A 1 235 ? -41.647 -33.829 65.555 1.00 71.06 235 VAL A O 1
ATOM 1918 N N . VAL A 1 236 ? -40.620 -33.812 63.557 1.00 69.62 236 VAL A N 1
ATOM 1919 C CA . VAL A 1 236 ? -41.225 -35.066 63.080 1.00 69.62 236 VAL A CA 1
ATOM 1920 C C . VAL A 1 236 ? -40.818 -36.239 63.976 1.00 69.62 236 VAL A C 1
ATOM 1922 O O . VAL A 1 236 ? -41.662 -37.052 64.350 1.00 69.62 236 VAL A O 1
ATOM 1925 N N . SER A 1 237 ? -39.552 -36.305 64.395 1.00 69.50 237 SER A N 1
ATOM 1926 C CA . SER A 1 237 ? -39.066 -37.348 65.307 1.00 69.50 237 SER A CA 1
ATOM 1927 C C . SER A 1 237 ? -39.733 -37.280 66.687 1.00 69.50 237 SER A C 1
ATOM 1929 O O . SER A 1 237 ? -40.133 -38.311 67.228 1.00 69.50 237 SER A O 1
ATOM 1931 N N . GLN A 1 238 ? -39.921 -36.077 67.242 1.00 68.69 238 GLN A N 1
ATOM 1932 C CA . GLN A 1 238 ? -40.654 -35.877 68.498 1.00 68.69 238 GLN A CA 1
ATOM 1933 C C . GLN A 1 238 ? -42.136 -36.238 68.369 1.00 68.69 238 GLN A C 1
ATOM 1935 O O . GLN A 1 238 ? -42.690 -36.861 69.271 1.00 68.69 238 GLN A O 1
ATOM 1940 N N . GLN A 1 239 ? -42.777 -35.892 67.250 1.00 65.94 239 GLN A N 1
ATOM 1941 C CA . GLN A 1 239 ? -44.165 -36.274 66.983 1.00 65.94 239 GLN A CA 1
ATOM 1942 C C . GLN A 1 239 ? -44.328 -37.792 66.902 1.00 65.94 239 GLN A C 1
ATOM 1944 O O . GLN A 1 239 ? -45.237 -38.322 67.533 1.00 65.94 239 GLN A O 1
ATOM 1949 N N . ASN A 1 240 ? -43.429 -38.495 66.208 1.00 65.50 240 ASN A N 1
ATOM 1950 C CA . ASN A 1 240 ? -43.438 -39.959 66.151 1.00 65.50 240 ASN A CA 1
ATOM 1951 C C . ASN A 1 240 ? -43.257 -40.577 67.550 1.00 65.50 240 ASN A C 1
ATOM 1953 O O . ASN A 1 240 ? -44.013 -41.464 67.934 1.00 65.50 240 ASN A O 1
ATOM 1957 N N . TYR A 1 241 ? -42.332 -40.046 68.356 1.00 65.19 241 TYR A N 1
ATOM 1958 C CA . TYR A 1 241 ? -42.127 -40.484 69.741 1.00 65.19 241 TYR A CA 1
ATOM 1959 C C . TYR A 1 241 ? -43.352 -40.251 70.647 1.00 65.19 241 TYR A C 1
ATOM 1961 O O . TYR A 1 241 ? -43.646 -41.061 71.527 1.00 65.19 241 TYR A O 1
ATOM 1969 N N . LEU A 1 242 ? -44.070 -39.139 70.460 1.00 59.84 242 LEU A N 1
ATOM 1970 C CA . LEU A 1 242 ? -45.285 -38.813 71.214 1.00 59.84 242 LEU A CA 1
ATOM 1971 C C . LEU A 1 242 ? -46.501 -39.624 70.741 1.00 59.84 242 LEU A C 1
ATOM 1973 O O . LEU A 1 242 ? -47.319 -40.023 71.572 1.00 59.84 242 LEU A O 1
ATOM 1977 N N . ALA A 1 243 ? -46.592 -39.912 69.440 1.00 57.56 243 ALA A N 1
ATOM 1978 C CA . ALA A 1 243 ? -47.607 -40.786 68.857 1.00 57.56 243 ALA A CA 1
ATOM 1979 C C . ALA A 1 243 ? -47.481 -42.224 69.389 1.00 57.56 243 ALA A C 1
ATOM 1981 O O . ALA A 1 243 ? -48.487 -42.815 69.783 1.00 57.56 243 ALA A O 1
ATOM 1982 N N . ASP A 1 244 ? -46.251 -42.733 69.528 1.00 58.38 244 ASP A N 1
ATOM 1983 C CA . ASP A 1 244 ? -45.962 -44.032 70.155 1.00 58.38 244 ASP A CA 1
ATOM 1984 C C . ASP A 1 244 ? -46.326 -44.076 71.656 1.00 58.38 244 ASP A C 1
ATOM 1986 O O . ASP A 1 244 ? -46.501 -45.154 72.225 1.00 58.38 244 ASP A O 1
ATOM 1990 N N . LYS A 1 245 ? -46.486 -42.915 72.312 1.00 57.97 245 LYS A N 1
ATOM 1991 C CA . LYS A 1 245 ? -46.834 -42.782 73.739 1.00 57.97 245 LYS A CA 1
ATOM 1992 C C . LYS A 1 245 ? -48.302 -42.433 74.032 1.00 57.97 245 LYS A C 1
ATOM 1994 O O . LYS A 1 245 ? -48.633 -42.253 75.202 1.00 57.97 245 LYS A O 1
ATOM 1999 N N . GLN A 1 246 ? -49.178 -42.356 73.023 1.00 53.50 246 GLN A N 1
ATOM 2000 C CA . GLN A 1 246 ? -50.617 -42.046 73.166 1.00 53.50 246 GLN A CA 1
ATOM 2001 C C . GLN A 1 246 ? -50.936 -40.823 74.064 1.00 53.50 246 GLN A C 1
ATOM 2003 O O . GLN A 1 246 ? -51.868 -40.854 74.867 1.00 53.50 246 GLN A O 1
ATOM 2008 N N . LEU A 1 247 ? -50.186 -39.725 73.936 1.00 44.94 247 LEU A N 1
ATOM 2009 C CA . LEU A 1 247 ? -50.497 -38.446 74.598 1.00 44.94 247 LEU A CA 1
ATOM 2010 C C . LEU A 1 247 ? -51.147 -37.481 73.590 1.00 44.94 247 LEU A C 1
ATOM 2012 O O . LEU A 1 247 ? -50.607 -37.251 72.511 1.00 44.94 247 LEU A O 1
ATOM 2016 N N . GLN A 1 248 ? -52.335 -36.967 73.924 1.00 47.03 248 GLN A N 1
ATOM 2017 C CA . GLN A 1 248 ? -53.230 -36.263 72.997 1.00 47.03 248 GLN A CA 1
ATOM 2018 C C . GLN A 1 248 ? -52.832 -34.813 72.658 1.00 47.03 248 GLN A C 1
ATOM 2020 O O . GLN A 1 248 ? -52.574 -33.997 73.536 1.00 47.03 248 GLN A O 1
ATOM 2025 N N . GLU A 1 249 ? -52.926 -34.569 71.343 1.00 52.66 249 GLU A N 1
ATOM 2026 C CA . GLU A 1 249 ? -53.278 -33.370 70.559 1.00 52.66 249 GLU A CA 1
ATOM 2027 C C . GLU A 1 249 ? -52.418 -32.098 70.597 1.00 52.66 249 GLU A C 1
ATOM 2029 O O . GLU A 1 249 ? -52.410 -31.357 71.574 1.00 52.66 249 GLU A O 1
ATOM 2034 N N . LEU A 1 250 ? -51.835 -31.766 69.425 1.00 39.94 250 LEU A N 1
ATOM 2035 C CA . LEU A 1 250 ? -51.661 -30.395 68.904 1.00 39.94 250 LEU A CA 1
ATOM 2036 C C . LEU A 1 250 ? -51.213 -30.390 67.413 1.00 39.94 250 LEU A C 1
ATOM 2038 O O . LEU A 1 250 ? -50.809 -31.424 66.886 1.00 39.94 250 LEU A O 1
ATOM 2042 N N . PRO A 1 251 ? -51.286 -29.232 66.723 1.00 41.44 251 PRO A N 1
ATOM 2043 C CA . PRO A 1 251 ? -52.194 -28.913 65.615 1.00 41.44 251 PRO A CA 1
ATOM 2044 C C . PRO A 1 251 ? -51.849 -29.543 64.244 1.00 41.44 251 PRO A C 1
ATOM 2046 O O . PRO A 1 251 ? -50.700 -29.841 63.926 1.00 41.44 251 PRO A O 1
ATOM 2049 N N . THR A 1 252 ? -52.860 -29.665 63.377 1.00 44.38 252 THR A N 1
ATOM 2050 C CA . THR A 1 252 ? -52.752 -30.218 62.013 1.00 44.38 252 THR A CA 1
ATOM 2051 C C . THR A 1 252 ? -51.771 -29.452 61.114 1.00 44.38 252 THR A C 1
ATOM 2053 O O . THR A 1 252 ? -51.911 -28.241 60.923 1.00 44.38 252 THR A O 1
ATOM 2056 N N . LEU A 1 253 ? -50.833 -30.178 60.492 1.00 40.84 253 LEU A N 1
ATOM 2057 C CA . LEU A 1 253 ? -49.893 -29.654 59.493 1.00 40.84 253 LEU A CA 1
ATOM 2058 C C . LEU A 1 253 ? -50.623 -29.117 58.237 1.00 40.84 253 LEU A C 1
ATOM 2060 O O . LEU A 1 253 ? -51.602 -29.717 57.784 1.00 40.84 253 LEU A O 1
ATOM 2064 N N . PRO A 1 254 ? -50.157 -28.014 57.611 1.00 43.12 254 PRO A N 1
ATOM 2065 C CA . PRO A 1 254 ? -50.771 -27.482 56.394 1.00 43.12 254 PRO A CA 1
ATOM 2066 C C . PRO A 1 254 ? -50.527 -28.406 55.192 1.00 43.12 254 PRO A C 1
ATOM 2068 O O . PRO A 1 254 ? -49.502 -29.079 55.134 1.00 43.12 254 PRO A O 1
ATOM 2071 N N . LYS A 1 255 ? -51.398 -28.324 54.169 1.00 45.59 255 LYS A N 1
ATOM 2072 C CA . LYS A 1 255 ? -51.399 -29.028 52.854 1.00 45.59 255 LYS A CA 1
ATOM 2073 C C . LYS A 1 255 ? -50.095 -28.959 52.008 1.00 45.59 255 LYS A C 1
ATOM 2075 O O . LYS A 1 255 ? -50.118 -29.196 50.802 1.00 45.59 255 LYS A O 1
ATOM 2080 N N . LYS A 1 256 ? -48.954 -28.577 52.585 1.00 43.75 256 LYS A N 1
ATOM 2081 C CA . LYS A 1 256 ? -47.681 -28.296 51.914 1.00 43.75 256 LYS A CA 1
ATOM 2082 C C . LYS A 1 256 ? -46.786 -29.522 51.697 1.00 43.75 256 LYS A C 1
ATOM 2084 O O . LYS A 1 256 ? -45.850 -29.407 50.915 1.00 43.75 256 LYS A O 1
ATOM 2089 N N . GLU A 1 257 ? -47.065 -30.684 52.284 1.00 41.78 257 GLU A N 1
ATOM 2090 C CA . GLU A 1 257 ? -46.218 -31.890 52.157 1.00 41.78 257 GLU A CA 1
ATOM 2091 C C . GLU A 1 257 ? -45.970 -32.323 50.696 1.00 41.78 257 GLU A C 1
ATOM 2093 O O . GLU A 1 257 ? -44.831 -32.551 50.282 1.00 41.78 257 GLU A O 1
ATOM 2098 N N . ASN A 1 258 ? -47.018 -32.315 49.865 1.00 44.06 258 ASN A N 1
ATOM 2099 C CA . ASN A 1 258 ? -46.902 -32.610 48.431 1.00 44.06 258 ASN A CA 1
ATOM 2100 C C . ASN A 1 258 ? -46.142 -31.519 47.658 1.00 44.06 258 ASN A C 1
ATOM 2102 O O . ASN A 1 258 ? -45.487 -31.799 46.655 1.00 44.06 258 ASN A O 1
ATOM 2106 N N . LYS A 1 259 ? -46.186 -30.273 48.144 1.00 42.22 259 LYS A N 1
ATOM 2107 C CA . LYS A 1 259 ? -45.469 -29.137 47.552 1.00 42.22 259 LYS A CA 1
ATOM 2108 C C . LYS A 1 259 ? -43.969 -29.207 47.862 1.00 42.22 259 LYS A C 1
ATOM 2110 O O . LYS A 1 259 ? -43.164 -28.877 46.997 1.00 42.22 259 LYS A O 1
ATOM 2115 N N . TYR A 1 260 ? -43.602 -29.701 49.046 1.00 38.94 260 TYR A N 1
ATOM 2116 C CA . TYR A 1 260 ? -42.210 -29.903 49.450 1.00 38.94 260 TYR A CA 1
ATOM 2117 C C . TYR A 1 260 ? -41.542 -31.045 48.671 1.00 38.94 260 TYR A C 1
ATOM 2119 O O . TYR A 1 260 ? -40.483 -30.819 48.092 1.00 38.94 260 TYR A O 1
ATOM 2127 N N . LYS A 1 261 ? -42.195 -32.209 48.511 1.00 42.53 261 LYS A N 1
ATOM 2128 C CA . LYS A 1 261 ? -41.662 -33.319 47.683 1.00 42.53 261 LYS A CA 1
ATOM 2129 C C . LYS A 1 261 ? -41.423 -32.919 46.218 1.00 42.53 261 LYS A C 1
ATOM 2131 O O . LYS A 1 261 ? -40.429 -33.326 45.615 1.00 42.53 261 LYS A O 1
ATOM 2136 N N . LEU A 1 262 ? -42.298 -32.084 45.650 1.00 42.81 262 LEU A N 1
ATOM 2137 C CA . LEU A 1 262 ? -42.160 -31.574 44.281 1.00 42.81 262 LEU A CA 1
ATOM 2138 C C . LEU A 1 262 ? -40.977 -30.598 44.134 1.00 42.81 262 LEU A C 1
ATOM 2140 O O . LEU A 1 262 ? -40.288 -30.607 43.111 1.00 42.81 262 LEU A O 1
ATOM 2144 N N . LEU A 1 263 ? -40.721 -29.776 45.158 1.00 38.56 263 LEU A N 1
ATOM 2145 C CA . LEU A 1 263 ? -39.609 -28.824 45.185 1.00 38.56 263 LEU A CA 1
ATOM 2146 C C . LEU A 1 263 ? -38.259 -29.551 45.291 1.00 38.56 263 LEU A C 1
ATOM 2148 O O . LEU A 1 263 ? -37.337 -29.247 44.537 1.00 38.56 263 LEU A O 1
ATOM 2152 N N . THR A 1 264 ? -38.172 -30.571 46.148 1.00 36.16 264 THR A N 1
ATOM 2153 C CA . THR A 1 264 ? -36.959 -31.379 46.336 1.00 36.16 264 THR A CA 1
ATOM 2154 C C . THR A 1 264 ? -36.559 -32.122 45.056 1.00 36.16 264 THR A C 1
ATOM 2156 O O . THR A 1 264 ? -35.379 -32.163 44.711 1.00 36.16 264 THR A O 1
ATOM 2159 N N . ASN A 1 265 ? -37.527 -32.645 44.294 1.00 41.69 265 ASN A N 1
ATOM 2160 C CA . ASN A 1 265 ? -37.252 -33.311 43.014 1.00 41.69 265 ASN A CA 1
ATOM 2161 C C . ASN A 1 265 ? -36.847 -32.329 41.900 1.00 41.69 265 ASN A C 1
ATOM 2163 O O . ASN A 1 265 ? -35.955 -32.639 41.111 1.00 41.69 265 ASN A O 1
ATOM 2167 N N . LYS A 1 266 ? -37.432 -31.121 41.856 1.00 40.19 266 LYS A N 1
ATOM 2168 C CA . LYS A 1 266 ? -37.016 -30.070 40.909 1.00 40.19 266 LYS A CA 1
ATOM 2169 C C . LYS A 1 266 ? -35.580 -29.602 41.150 1.00 40.19 266 LYS A C 1
ATOM 2171 O O . LYS A 1 266 ? -34.842 -29.422 40.187 1.00 40.19 266 LYS A O 1
ATOM 2176 N N . VAL A 1 267 ? -35.174 -29.447 42.410 1.00 40.72 267 VAL A N 1
ATOM 2177 C CA . VAL A 1 267 ? -33.805 -29.040 42.774 1.00 40.72 267 VAL A CA 1
ATOM 2178 C C . VAL A 1 267 ? -32.791 -30.136 42.427 1.00 40.72 267 VAL A C 1
ATOM 2180 O O . VAL A 1 267 ? -31.777 -29.843 41.797 1.00 40.72 267 VAL A O 1
ATOM 2183 N N . LYS A 1 268 ? -33.096 -31.410 42.716 1.00 39.88 268 LYS A N 1
ATOM 2184 C CA . LYS A 1 268 ? -32.229 -32.550 42.352 1.00 39.88 268 LYS A CA 1
ATOM 2185 C C . LYS A 1 268 ? -32.031 -32.705 40.836 1.00 39.88 268 LYS A C 1
ATOM 2187 O O . LYS A 1 268 ? -30.941 -33.073 40.408 1.00 39.88 268 LYS A O 1
ATOM 2192 N N . ASN A 1 269 ? -33.045 -32.391 40.027 1.00 41.44 269 ASN A N 1
ATOM 2193 C CA . ASN A 1 269 ? -32.939 -32.444 38.563 1.00 41.44 269 ASN A CA 1
ATOM 2194 C C . ASN A 1 269 ? -32.150 -31.263 37.973 1.00 41.44 269 ASN A C 1
ATOM 2196 O O . ASN A 1 269 ? -31.406 -31.459 37.019 1.00 41.44 269 ASN A O 1
ATOM 2200 N N . ARG A 1 270 ? -32.251 -30.063 38.564 1.00 43.41 270 ARG A N 1
ATOM 2201 C CA . ARG A 1 270 ? -31.525 -28.862 38.106 1.00 43.41 270 ARG A CA 1
ATOM 2202 C C . ARG A 1 270 ? -30.022 -28.922 38.395 1.00 43.41 270 ARG A C 1
ATOM 2204 O O . ARG A 1 270 ? -29.233 -28.393 37.626 1.00 43.41 270 ARG A O 1
ATOM 2211 N N . ILE A 1 271 ? -29.625 -29.606 39.472 1.00 41.41 271 ILE A N 1
ATOM 2212 C CA . ILE A 1 271 ? -28.210 -29.859 39.799 1.00 41.41 271 ILE A CA 1
ATOM 2213 C C . ILE A 1 271 ? -27.572 -30.833 38.791 1.00 41.41 271 ILE A C 1
ATOM 2215 O O . ILE A 1 271 ? -26.392 -30.708 38.488 1.00 41.41 271 ILE A O 1
ATOM 2219 N N . LYS A 1 272 ? -28.346 -31.766 38.215 1.00 41.91 272 LYS A N 1
ATOM 2220 C CA . LYS A 1 272 ? -27.849 -32.707 37.195 1.00 41.91 272 LYS A CA 1
ATOM 2221 C C . LYS A 1 272 ? -27.678 -32.098 35.799 1.00 41.91 272 LYS A C 1
ATOM 2223 O O . LYS A 1 272 ? -26.917 -32.650 35.017 1.00 41.91 272 LYS A O 1
ATOM 2228 N N . SER A 1 273 ? -28.381 -31.010 35.474 1.00 42.25 273 SER A N 1
ATOM 2229 C CA . SER A 1 273 ? -28.370 -30.405 34.131 1.00 42.25 273 SER A CA 1
ATOM 2230 C C . SER A 1 273 ? -27.360 -29.267 33.953 1.00 42.25 273 SER A C 1
ATOM 2232 O O . SER A 1 273 ? -27.221 -28.760 32.851 1.00 42.25 273 SER A O 1
ATOM 2234 N N . ASN A 1 274 ? -26.681 -28.829 35.015 1.00 38.69 274 ASN A N 1
ATOM 2235 C CA . ASN A 1 274 ? -25.894 -27.589 35.014 1.00 38.69 274 ASN A CA 1
ATOM 2236 C C . ASN A 1 274 ? -24.400 -27.800 34.697 1.00 38.69 274 ASN A C 1
ATOM 2238 O O . ASN A 1 274 ? -23.547 -27.167 35.312 1.00 38.69 274 ASN A O 1
ATOM 2242 N N . ASN A 1 275 ? -24.095 -28.698 33.755 1.00 38.50 275 ASN A N 1
ATOM 2243 C CA . ASN A 1 275 ? -22.721 -29.010 33.344 1.00 38.50 275 ASN A CA 1
ATOM 2244 C C . ASN A 1 275 ? -22.306 -28.430 31.980 1.00 38.50 275 ASN A C 1
ATOM 2246 O O . ASN A 1 275 ? -21.210 -28.744 31.529 1.00 38.50 275 ASN A O 1
ATOM 2250 N N . ASP A 1 276 ? -23.111 -27.572 31.349 1.00 35.56 276 ASP A N 1
ATOM 2251 C CA . ASP A 1 276 ? -22.727 -26.934 30.084 1.00 35.56 276 ASP A CA 1
ATOM 2252 C C . ASP A 1 276 ? -22.282 -25.480 30.291 1.00 35.56 276 ASP A C 1
ATOM 2254 O O . ASP A 1 276 ? -23.073 -24.561 30.509 1.00 35.56 276 ASP A O 1
ATOM 2258 N N . TYR A 1 277 ? -20.964 -25.300 30.223 1.00 38.50 277 TYR A N 1
ATOM 2259 C CA . TYR A 1 277 ? -20.303 -24.053 29.858 1.00 38.50 277 TYR A CA 1
ATOM 2260 C C . TYR A 1 277 ? -20.629 -23.754 28.386 1.00 38.50 277 TYR A C 1
ATOM 2262 O O . TYR A 1 277 ? -20.246 -24.573 27.557 1.00 38.50 277 TYR A O 1
ATOM 2270 N N . ASN A 1 278 ? -21.293 -22.628 28.060 1.00 35.88 278 ASN A N 1
ATOM 2271 C CA . ASN A 1 278 ? -20.948 -21.783 26.889 1.00 35.88 278 ASN A CA 1
ATOM 2272 C C . ASN A 1 278 ? -21.886 -20.619 26.520 1.00 35.88 278 ASN A C 1
ATOM 2274 O O . ASN A 1 278 ? -21.520 -19.864 25.626 1.00 35.88 278 ASN A O 1
ATOM 2278 N N . ASP A 1 279 ? -23.017 -20.377 27.176 1.00 37.00 279 ASP A N 1
ATOM 2279 C CA . ASP A 1 279 ? -23.892 -19.289 26.716 1.00 37.00 279 ASP A CA 1
ATOM 2280 C C . ASP A 1 279 ? -23.751 -18.005 27.545 1.00 37.00 279 ASP A C 1
ATOM 2282 O O . ASP A 1 279 ? -23.731 -18.039 28.775 1.00 37.00 279 ASP A O 1
ATOM 2286 N N . ILE A 1 280 ? -23.746 -16.872 26.827 1.00 36.69 280 ILE A N 1
ATOM 2287 C CA . ILE A 1 280 ? -23.844 -15.459 27.253 1.00 36.69 280 ILE A CA 1
ATOM 2288 C C . ILE A 1 280 ? -22.541 -14.660 27.061 1.00 36.69 280 ILE A C 1
ATOM 2290 O O . ILE A 1 280 ? -21.874 -14.234 28.001 1.00 36.69 280 ILE A O 1
ATOM 2294 N N . ALA A 1 281 ? -22.245 -14.358 25.797 1.00 33.34 281 ALA A N 1
ATOM 2295 C CA . ALA A 1 281 ? -21.491 -13.171 25.405 1.00 33.34 281 ALA A CA 1
ATOM 2296 C C . ALA A 1 281 ? -22.303 -12.397 24.358 1.00 33.34 281 ALA A C 1
ATOM 2298 O O . ALA A 1 281 ? -22.026 -12.482 23.169 1.00 33.34 281 ALA A O 1
ATOM 2299 N N . TYR A 1 282 ? -23.348 -11.688 24.791 1.00 34.94 282 TYR A N 1
ATOM 2300 C CA . TYR A 1 282 ? -23.942 -10.589 24.021 1.00 34.94 282 TYR A CA 1
ATOM 2301 C C . TYR A 1 282 ? -24.824 -9.747 24.949 1.00 34.94 282 TYR A C 1
ATOM 2303 O O . TYR A 1 282 ? -25.953 -10.119 25.255 1.00 34.94 282 TYR A O 1
ATOM 2311 N N . ILE A 1 283 ? -24.310 -8.614 25.429 1.00 37.72 283 ILE A N 1
ATOM 2312 C CA . ILE A 1 283 ? -25.149 -7.568 26.021 1.00 37.72 283 ILE A CA 1
ATOM 2313 C C . ILE A 1 283 ? -25.004 -6.331 25.138 1.00 37.72 283 ILE A C 1
ATOM 2315 O O . ILE A 1 283 ? -23.927 -5.755 25.005 1.00 37.72 283 ILE A O 1
ATOM 2319 N N . CYS A 1 284 ? -26.115 -5.998 24.484 1.00 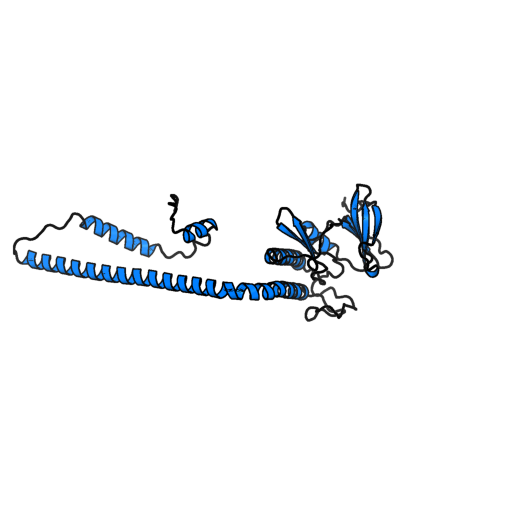31.88 284 CYS A N 1
ATOM 2320 C CA . CYS A 1 284 ? -26.303 -4.858 23.599 1.00 31.88 284 CYS A CA 1
ATOM 2321 C C . CYS A 1 284 ? -26.206 -3.532 24.374 1.00 31.88 284 CYS A C 1
ATOM 2323 O O . CYS A 1 284 ? -26.615 -3.444 25.532 1.00 31.88 284 CYS A O 1
ATOM 2325 N N . VAL A 1 285 ? -25.718 -2.490 23.693 1.00 35.62 285 VAL A N 1
ATOM 2326 C CA . VAL A 1 285 ? -25.531 -1.102 24.162 1.00 35.62 285 VAL A CA 1
ATOM 2327 C C . VAL A 1 285 ? -26.780 -0.508 24.839 1.00 35.62 285 VAL A C 1
ATOM 2329 O O . VAL A 1 285 ? -26.656 0.345 25.717 1.00 35.62 285 VAL A O 1
ATOM 2332 N N . GLU A 1 286 ? -27.978 -0.997 24.515 1.00 35.59 286 GLU A N 1
ATOM 2333 C CA . GLU A 1 286 ? -29.230 -0.546 25.141 1.00 35.59 286 GLU A CA 1
ATOM 2334 C C . GLU A 1 286 ? -29.375 -0.974 26.614 1.00 35.59 286 GLU A C 1
ATOM 2336 O O . GLU A 1 286 ? -29.963 -0.243 27.411 1.00 35.59 286 GLU A O 1
ATOM 2341 N N . CYS A 1 287 ? -28.767 -2.091 27.030 1.00 38.00 287 CYS A N 1
ATOM 2342 C CA . CYS A 1 287 ? -28.807 -2.543 28.426 1.00 38.00 287 CYS A CA 1
ATOM 2343 C C . CYS A 1 287 ? -27.940 -1.682 29.360 1.00 38.00 287 CYS A C 1
ATOM 2345 O O . CYS A 1 287 ? -28.167 -1.682 30.568 1.00 38.00 287 CYS A O 1
ATOM 2347 N N . LYS A 1 288 ? -26.974 -0.926 28.816 1.00 41.91 288 LYS A N 1
ATOM 2348 C CA . LYS A 1 288 ? -26.123 -0.021 29.602 1.00 41.91 288 LYS A CA 1
ATOM 2349 C C . LYS A 1 288 ? -26.897 1.222 30.059 1.00 41.91 288 LYS A C 1
ATOM 2351 O O . LYS A 1 288 ? -26.791 1.597 31.217 1.00 41.91 288 LYS A O 1
ATOM 2356 N N . LYS A 1 289 ? -27.777 1.771 29.210 1.00 38.19 289 LYS A N 1
ATOM 2357 C CA . LYS A 1 289 ? -28.655 2.897 29.587 1.00 38.19 289 LYS A CA 1
ATOM 2358 C C . LYS A 1 289 ? -29.669 2.539 30.678 1.00 38.19 289 LYS A C 1
ATOM 2360 O O . LYS A 1 289 ? -29.961 3.367 31.527 1.00 38.19 289 LYS A O 1
ATOM 2365 N N . ALA A 1 290 ? -30.177 1.306 30.691 1.00 39.31 290 ALA A N 1
ATOM 2366 C CA . ALA A 1 290 ? -31.135 0.862 31.709 1.00 39.31 290 ALA A CA 1
ATOM 2367 C C . ALA A 1 290 ? -30.512 0.695 33.113 1.00 39.31 290 ALA A C 1
ATOM 2369 O O . ALA A 1 290 ? -31.223 0.769 34.114 1.00 39.31 290 ALA A O 1
ATOM 2370 N N . LEU A 1 291 ? -29.194 0.470 33.191 1.00 43.03 291 LEU A N 1
ATOM 2371 C CA . LEU A 1 291 ? -28.456 0.355 34.454 1.00 43.03 291 LEU A CA 1
ATOM 2372 C C . LEU A 1 291 ? -28.163 1.720 35.091 1.00 43.03 291 LEU A C 1
ATOM 2374 O O . LEU A 1 291 ? -28.188 1.817 36.316 1.00 43.03 291 LEU A O 1
ATOM 2378 N N . ASP A 1 292 ? -27.947 2.759 34.281 1.00 43.88 292 ASP A N 1
ATOM 2379 C CA . ASP A 1 292 ? -27.640 4.109 34.773 1.00 43.88 292 ASP A CA 1
ATOM 2380 C C . ASP A 1 292 ? -28.880 4.824 35.354 1.00 43.88 292 ASP A C 1
ATOM 2382 O O . ASP A 1 292 ? -28.759 5.608 36.295 1.00 43.88 292 ASP A O 1
ATOM 2386 N N . ASP A 1 293 ? -30.085 4.494 34.874 1.00 39.66 293 ASP A N 1
ATOM 2387 C CA . ASP A 1 293 ? -31.327 5.185 35.259 1.00 39.66 293 ASP A CA 1
ATOM 2388 C C . ASP A 1 293 ? -32.130 4.499 36.389 1.00 39.66 293 ASP A C 1
ATOM 2390 O O . ASP A 1 293 ? -33.204 4.976 36.761 1.00 39.66 293 ASP A O 1
ATOM 2394 N N . ASN A 1 294 ? -31.655 3.378 36.960 1.00 43.94 294 ASN A N 1
ATOM 2395 C CA . ASN A 1 294 ? -32.374 2.583 37.983 1.00 43.94 294 ASN A CA 1
ATOM 2396 C C . ASN A 1 294 ? -33.829 2.205 37.600 1.00 43.94 294 ASN A C 1
ATOM 2398 O O . ASN A 1 294 ? -34.644 1.830 38.449 1.00 43.94 294 ASN A O 1
ATOM 2402 N N . ALA A 1 295 ? -34.164 2.283 36.313 1.00 43.09 295 ALA A N 1
ATOM 2403 C CA . ALA A 1 295 ? -35.468 1.967 35.767 1.00 43.09 295 ALA A CA 1
ATOM 2404 C C . ALA A 1 295 ? -35.364 0.631 35.030 1.00 43.09 295 ALA A C 1
ATOM 2406 O O . ALA A 1 295 ? -34.899 0.570 33.898 1.00 43.09 295 ALA A O 1
ATOM 2407 N N . LEU A 1 296 ? -35.797 -0.455 35.674 1.00 38.28 296 LEU A N 1
ATOM 2408 C CA . LEU A 1 296 ? -35.980 -1.748 35.011 1.00 38.28 296 LEU A CA 1
ATOM 2409 C C . LEU A 1 296 ? -37.063 -1.611 33.924 1.00 38.28 296 LEU A C 1
ATOM 2411 O O . LEU A 1 296 ? -38.224 -1.383 34.281 1.00 38.28 296 LEU A O 1
ATOM 2415 N N . PRO A 1 297 ? -36.773 -1.814 32.625 1.00 36.06 297 PRO A N 1
ATOM 2416 C CA . PRO A 1 297 ? -37.819 -2.137 31.679 1.00 36.06 297 PRO A CA 1
ATOM 2417 C C . PRO A 1 297 ? -38.156 -3.617 31.856 1.00 36.06 297 PRO A C 1
ATOM 2419 O O . PRO A 1 297 ? -37.292 -4.493 31.825 1.00 36.06 297 PRO A O 1
ATOM 2422 N N . TYR A 1 298 ? -39.439 -3.894 32.042 1.00 42.88 298 TYR A N 1
ATOM 2423 C CA . TYR A 1 298 ? -39.994 -5.235 31.947 1.00 42.88 298 TYR A CA 1
ATOM 2424 C C . TYR A 1 298 ? -39.786 -5.728 30.502 1.00 42.88 298 TYR A C 1
ATOM 2426 O O . TYR A 1 298 ? -40.524 -5.332 29.602 1.00 42.88 298 TYR A O 1
ATOM 2434 N N . CYS A 1 299 ? -38.760 -6.544 30.252 1.00 34.00 299 CYS A N 1
ATOM 2435 C CA . CYS A 1 299 ? -38.655 -7.292 29.002 1.00 34.00 299 CYS A CA 1
ATOM 2436 C C . CYS A 1 299 ? -39.495 -8.562 29.151 1.00 34.00 299 CYS A C 1
ATOM 2438 O O . CYS A 1 299 ? -39.330 -9.301 30.116 1.00 34.00 299 CYS A O 1
ATOM 2440 N N . SER A 1 300 ? -40.432 -8.786 28.233 1.00 38.00 300 SER A N 1
ATOM 2441 C CA . SER A 1 300 ? -41.355 -9.931 28.273 1.00 38.00 300 SER A CA 1
ATOM 2442 C C . SER A 1 300 ? -40.801 -11.195 27.605 1.00 38.00 300 SER A C 1
ATOM 2444 O O . SER A 1 300 ? -41.492 -12.208 27.611 1.00 38.00 300 SER A O 1
ATOM 2446 N N . ASP A 1 301 ? -39.560 -11.161 27.106 1.00 38.50 301 ASP A N 1
ATOM 2447 C CA . ASP A 1 301 ? -38.945 -12.255 26.340 1.00 38.50 301 ASP A CA 1
ATOM 2448 C C . ASP A 1 301 ? -37.587 -12.743 26.908 1.00 38.50 301 ASP A C 1
ATOM 2450 O O . ASP A 1 301 ? -36.776 -13.316 26.177 1.00 38.50 301 ASP A O 1
ATOM 2454 N N . CYS A 1 302 ? -37.330 -12.574 28.214 1.00 42.50 302 CYS A N 1
ATOM 2455 C CA . CYS A 1 302 ? -36.249 -13.271 28.931 1.00 42.50 302 CYS A CA 1
ATOM 2456 C C . CYS A 1 302 ? -36.661 -13.789 30.319 1.00 42.50 302 CYS A C 1
ATOM 2458 O O . CYS A 1 302 ? -37.405 -13.089 31.041 1.00 42.50 302 CYS A O 1
#

Organism: NCBI:txid1117311

Radius of gyration: 35.42 Å; chains: 1; bounding box: 74×64×100 Å

InterPro domains:
  IPR011009 Protein kinase-like domain superfamily [SSF56112] (12-148)